Protein AF-A0A6H9Y4G7-F1 (afdb_monomer)

Mean predicted aligned error: 8.35 Å

Secondary structure (DSSP, 8-state):
-------EEEEEEES--SS--TTSEEEEEEESTTHHHHHHHHHHHHHHS-GGGSTTS-PPPEEEEEE-HHHHHHS-TTS-EEEEE-SPPPHHHHHHHHHHHHTSS-EEEEE-TTSPPPTT-SEEEEPPSSS-HHHHHHHHHHHHHHHHH---SS---HHHHHHHHTTEEEEEEEEEESSTTSHHHHHHHHHHHHHTTS-TTS--EEEEEEEESS---HHHHHHHHHHHHHHHHTT--S--EEEEEEEE-TT-EEEEEEEEEEPP--PPPPPTT-----

Structure (mmCIF, N/CA/C/O backbone):
data_AF-A0A6H9Y4G7-F1
#
_entry.id   AF-A0A6H9Y4G7-F1
#
loop_
_atom_site.group_PDB
_atom_site.id
_atom_site.type_symbol
_atom_site.label_atom_id
_atom_site.label_alt_id
_atom_site.label_comp_id
_atom_site.label_asym_id
_atom_site.label_entity_id
_atom_site.label_seq_id
_atom_site.pdbx_PDB_ins_code
_atom_site.Cartn_x
_atom_site.Cartn_y
_atom_site.Cartn_z
_atom_site.occupancy
_atom_site.B_iso_or_equiv
_atom_site.auth_seq_id
_atom_site.auth_comp_id
_atom_site.auth_asym_id
_atom_site.auth_atom_id
_atom_site.pdbx_PDB_model_num
ATOM 1 N N . MET A 1 1 ? 11.204 9.128 -34.808 1.00 35.53 1 MET A N 1
ATOM 2 C CA . MET A 1 1 ? 11.967 8.160 -33.997 1.00 35.53 1 MET A CA 1
ATOM 3 C C . MET A 1 1 ? 11.438 8.300 -32.586 1.00 35.53 1 MET A C 1
ATOM 5 O O . MET A 1 1 ? 11.618 9.368 -32.016 1.00 35.53 1 MET A O 1
ATOM 9 N N . SER A 1 2 ? 10.669 7.327 -32.096 1.00 36.88 2 SER A N 1
ATOM 10 C CA . SER A 1 2 ? 10.167 7.378 -30.719 1.00 36.88 2 SER A CA 1
ATOM 11 C C . SER A 1 2 ? 11.361 7.298 -29.765 1.00 36.88 2 SER A C 1
ATOM 13 O O . SER A 1 2 ? 12.253 6.482 -30.018 1.00 36.88 2 SER A O 1
ATOM 15 N N . PRO A 1 3 ? 11.441 8.147 -28.728 1.00 49.50 3 PRO A N 1
ATOM 16 C CA . PRO A 1 3 ? 12.439 7.966 -27.684 1.00 49.50 3 PRO A CA 1
ATOM 17 C C . PRO A 1 3 ? 12.265 6.555 -27.118 1.00 49.50 3 PRO A C 1
ATOM 19 O O . PRO A 1 3 ? 11.147 6.139 -26.836 1.00 49.50 3 PRO A O 1
ATOM 22 N N . HIS A 1 4 ? 13.354 5.796 -27.023 1.00 63.88 4 HIS A N 1
ATOM 23 C CA . HIS A 1 4 ? 13.310 4.456 -26.452 1.00 63.88 4 HIS A CA 1
ATOM 24 C C . HIS A 1 4 ? 12.791 4.547 -25.012 1.00 63.88 4 HIS A C 1
ATOM 26 O O . HIS A 1 4 ? 13.479 5.076 -24.140 1.00 63.88 4 HIS A O 1
ATOM 32 N N . PHE A 1 5 ? 11.573 4.058 -24.777 1.00 74.62 5 PHE A N 1
ATOM 33 C CA . PHE A 1 5 ? 11.019 3.891 -23.441 1.00 74.62 5 PHE A CA 1
ATOM 34 C C . PHE A 1 5 ? 11.955 3.021 -22.591 1.00 74.62 5 PHE A C 1
ATOM 36 O O . PHE A 1 5 ? 12.269 1.887 -22.963 1.00 74.62 5 PHE A O 1
ATOM 43 N N . ASN A 1 6 ? 12.413 3.568 -21.463 1.00 80.56 6 ASN A N 1
ATOM 44 C CA . ASN A 1 6 ? 13.316 2.898 -20.536 1.00 80.56 6 ASN A CA 1
ATOM 45 C C . ASN A 1 6 ? 12.817 3.104 -19.094 1.00 80.56 6 ASN A C 1
ATOM 47 O O . ASN A 1 6 ? 13.077 4.160 -18.515 1.00 80.56 6 ASN A O 1
ATOM 51 N N . PRO A 1 7 ? 12.054 2.151 -18.532 1.00 84.38 7 PRO A N 1
ATOM 52 C CA . PRO A 1 7 ? 11.531 2.267 -17.177 1.00 84.38 7 PRO A CA 1
ATOM 53 C C . PRO A 1 7 ? 12.649 2.125 -16.143 1.00 84.38 7 PRO A C 1
ATOM 55 O O . PRO A 1 7 ? 13.589 1.351 -16.336 1.00 84.38 7 PRO A O 1
ATOM 58 N N . SER A 1 8 ? 12.512 2.812 -15.010 1.00 90.00 8 SER A N 1
ATOM 59 C CA . SER A 1 8 ? 13.388 2.585 -13.860 1.00 90.00 8 SER A CA 1
ATOM 60 C C . SER A 1 8 ? 12.952 1.311 -13.147 1.00 90.00 8 SER A C 1
ATOM 62 O O . SER A 1 8 ? 11.830 1.221 -12.647 1.00 90.00 8 SER A O 1
ATOM 64 N N . ILE A 1 9 ? 13.840 0.320 -13.114 1.00 91.44 9 ILE A N 1
ATOM 65 C CA . ILE A 1 9 ? 13.601 -0.982 -12.494 1.00 91.44 9 ILE A CA 1
ATOM 66 C C . ILE A 1 9 ? 14.676 -1.193 -11.432 1.00 91.44 9 ILE A C 1
ATOM 68 O O . ILE A 1 9 ? 15.870 -1.056 -11.706 1.00 91.44 9 ILE A O 1
ATOM 72 N N . MET A 1 10 ? 14.252 -1.530 -10.222 1.00 91.94 10 MET A N 1
ATOM 73 C CA . MET A 1 10 ? 15.119 -1.726 -9.068 1.00 91.94 10 MET A CA 1
ATOM 74 C C . MET A 1 10 ? 14.769 -3.042 -8.379 1.00 91.94 10 MET A C 1
ATOM 76 O O . MET A 1 10 ? 13.597 -3.351 -8.189 1.00 91.94 10 MET A O 1
ATOM 80 N N . LEU A 1 11 ? 15.783 -3.809 -7.994 1.00 88.25 11 LEU A N 1
ATOM 81 C CA . LEU A 1 11 ? 15.657 -4.933 -7.074 1.00 88.25 11 LEU A CA 1
ATOM 82 C C . LEU A 1 11 ? 16.052 -4.463 -5.685 1.00 88.25 11 LEU A C 1
ATOM 84 O O . LEU A 1 11 ? 17.186 -4.026 -5.485 1.00 88.25 11 LEU A O 1
ATOM 88 N N . PHE A 1 12 ? 15.132 -4.579 -4.742 1.00 86.25 12 PHE A N 1
ATOM 89 C CA . PHE A 1 12 ? 15.415 -4.429 -3.324 1.00 86.25 12 PHE A CA 1
ATOM 90 C C . PHE A 1 12 ? 15.619 -5.825 -2.750 1.00 86.25 12 PHE A C 1
ATOM 92 O O . PHE A 1 12 ? 14.780 -6.693 -2.983 1.00 86.25 12 PHE A O 1
ATOM 99 N N . ARG A 1 13 ? 16.747 -6.073 -2.080 1.00 81.38 13 ARG A N 1
ATOM 100 C CA . ARG A 1 13 ? 17.063 -7.379 -1.477 1.00 81.38 13 ARG A CA 1
ATOM 101 C C . ARG A 1 13 ? 18.032 -7.250 -0.311 1.00 81.38 13 ARG A C 1
ATOM 103 O O . ARG A 1 13 ? 18.933 -6.413 -0.370 1.00 81.38 13 ARG A O 1
ATOM 110 N N . TYR A 1 14 ? 17.896 -8.093 0.702 1.00 74.62 14 TYR A N 1
ATOM 111 C CA . TYR A 1 14 ? 18.919 -8.225 1.743 1.00 74.62 14 TYR A CA 1
ATOM 112 C C . TYR A 1 14 ? 20.199 -8.873 1.170 1.00 74.62 14 TYR A C 1
ATOM 114 O O . TYR A 1 14 ? 20.131 -9.626 0.189 1.00 74.62 14 TYR A O 1
ATOM 122 N N . THR A 1 15 ? 21.389 -8.506 1.676 1.00 65.62 15 THR A N 1
ATOM 123 C CA . THR A 1 15 ? 22.666 -8.983 1.094 1.00 65.62 15 THR A CA 1
ATOM 124 C C . THR A 1 15 ? 23.204 -10.273 1.696 1.00 65.62 15 THR A C 1
ATOM 126 O O . THR A 1 15 ? 23.908 -10.984 0.976 1.00 65.62 15 THR A O 1
ATOM 129 N N . ASP A 1 16 ? 22.825 -10.611 2.928 1.00 59.41 16 ASP A N 1
ATOM 130 C CA . ASP A 1 16 ? 23.113 -11.913 3.524 1.00 59.41 16 ASP A CA 1
ATOM 131 C C . ASP A 1 16 ? 21.870 -12.792 3.412 1.00 59.41 16 ASP A C 1
ATOM 133 O O . ASP A 1 16 ? 20.888 -12.571 4.108 1.00 59.41 16 ASP A O 1
ATOM 137 N N . GLU A 1 17 ? 21.895 -13.752 2.493 1.00 51.84 17 GLU A N 1
ATOM 138 C CA . GLU A 1 17 ? 21.486 -15.106 2.837 1.00 51.84 17 GLU A CA 1
ATOM 139 C C . GLU A 1 17 ? 22.026 -16.089 1.797 1.00 51.84 17 GLU A C 1
ATOM 141 O O . GLU A 1 17 ? 21.818 -16.009 0.583 1.00 51.84 17 GLU A O 1
ATOM 146 N N . SER A 1 18 ? 22.765 -17.052 2.328 1.00 44.81 18 SER A N 1
ATOM 147 C CA . SER A 1 18 ? 23.177 -18.280 1.661 1.00 44.81 18 SER A CA 1
ATOM 148 C C . SER A 1 18 ? 22.008 -19.262 1.477 1.00 44.81 18 SER A C 1
ATOM 150 O O . SER A 1 18 ? 22.206 -20.324 0.882 1.00 44.81 18 SER A O 1
ATOM 152 N N . ASP A 1 19 ? 20.797 -18.887 1.906 1.00 45.38 19 ASP A N 1
ATOM 153 C CA . ASP A 1 19 ? 19.564 -19.641 1.730 1.00 45.38 19 ASP A CA 1
ATOM 154 C C . ASP A 1 19 ? 18.591 -18.927 0.786 1.00 45.38 19 ASP A C 1
ATOM 156 O O . ASP A 1 19 ? 18.378 -17.721 0.804 1.00 45.38 19 ASP A O 1
ATOM 160 N N . ARG A 1 20 ? 18.013 -19.707 -0.125 1.00 43.22 20 ARG A N 1
ATOM 161 C CA . ARG A 1 20 ? 17.184 -19.255 -1.253 1.00 43.22 20 ARG A CA 1
ATOM 162 C C . ARG A 1 20 ? 15.749 -18.949 -0.820 1.00 43.22 20 ARG A C 1
ATOM 164 O O . ARG A 1 20 ? 14.792 -19.375 -1.466 1.00 43.22 20 ARG A O 1
ATOM 171 N N . SER A 1 21 ? 15.600 -18.258 0.298 1.00 50.44 21 SER A N 1
ATOM 172 C CA . SER A 1 21 ? 14.332 -17.722 0.760 1.00 50.44 21 SER A CA 1
ATOM 173 C C . SER A 1 21 ? 13.907 -16.599 -0.197 1.00 50.44 21 SER A C 1
ATOM 175 O O . SER A 1 21 ? 14.416 -15.486 -0.165 1.00 50.44 21 SER A O 1
ATOM 177 N N . HIS A 1 22 ? 12.994 -16.882 -1.129 1.00 53.31 22 HIS A N 1
ATOM 178 C CA . HIS A 1 22 ? 12.488 -15.904 -2.111 1.00 53.31 22 HIS A CA 1
ATOM 179 C C . HIS A 1 22 ? 11.653 -14.761 -1.487 1.00 53.31 22 HIS A C 1
ATOM 181 O O . HIS A 1 22 ? 11.067 -13.965 -2.220 1.00 53.31 22 HIS A O 1
ATOM 187 N N . LEU A 1 23 ? 11.562 -14.710 -0.155 1.00 56.91 23 LEU A N 1
ATOM 188 C CA . LEU A 1 23 ? 10.709 -13.805 0.617 1.00 56.91 23 LEU A CA 1
ATOM 189 C C . LEU A 1 23 ? 11.399 -12.474 0.963 1.00 56.91 23 LEU A C 1
ATOM 191 O O . LEU A 1 23 ? 10.718 -11.537 1.360 1.00 56.91 23 LEU A O 1
ATOM 195 N N . ASP A 1 24 ? 12.710 -12.369 0.728 1.00 71.44 24 ASP A N 1
ATOM 196 C CA . ASP A 1 24 ? 13.564 -11.269 1.204 1.00 71.44 24 ASP A CA 1
ATOM 197 C C . ASP A 1 24 ? 13.952 -10.267 0.102 1.00 71.44 24 ASP A C 1
ATOM 199 O O . ASP A 1 24 ? 14.956 -9.550 0.186 1.00 71.44 24 ASP A O 1
ATOM 203 N N . ALA A 1 25 ? 13.164 -10.229 -0.975 1.00 80.62 25 ALA A N 1
ATOM 204 C CA . ALA A 1 25 ? 13.382 -9.343 -2.108 1.00 80.62 25 ALA A CA 1
ATOM 205 C C . ALA A 1 25 ? 12.068 -8.818 -2.696 1.00 80.62 25 ALA A C 1
ATOM 207 O O . ALA A 1 25 ? 11.045 -9.488 -2.637 1.00 80.62 25 ALA A O 1
ATOM 208 N N . ALA A 1 26 ? 12.111 -7.653 -3.339 1.00 85.44 26 ALA A N 1
ATOM 209 C CA . ALA A 1 26 ? 11.030 -7.149 -4.182 1.00 85.44 26 ALA A CA 1
ATOM 210 C C . ALA A 1 26 ? 11.593 -6.407 -5.397 1.00 85.44 26 ALA A C 1
ATOM 212 O O . ALA A 1 26 ? 12.596 -5.698 -5.311 1.00 85.44 26 ALA A O 1
ATOM 213 N N . VAL A 1 27 ? 10.920 -6.537 -6.536 1.00 88.88 27 VAL A N 1
ATOM 214 C CA . VAL A 1 27 ? 11.185 -5.742 -7.735 1.00 88.88 27 VAL A CA 1
ATOM 215 C C . VAL A 1 27 ? 10.256 -4.539 -7.734 1.00 88.88 27 VAL A C 1
ATOM 217 O O . VAL A 1 27 ? 9.040 -4.692 -7.650 1.00 88.88 27 VAL A O 1
ATOM 220 N N . ILE A 1 28 ? 10.815 -3.344 -7.890 1.00 91.31 28 ILE A N 1
ATOM 221 C CA . ILE A 1 28 ? 10.057 -2.106 -8.049 1.00 91.31 28 ILE A CA 1
ATOM 222 C C . ILE A 1 28 ? 10.311 -1.522 -9.427 1.00 91.31 28 ILE A C 1
ATOM 224 O O . ILE A 1 28 ? 11.449 -1.362 -9.864 1.00 91.31 28 ILE A O 1
ATOM 228 N N . ILE A 1 29 ? 9.223 -1.186 -10.105 1.00 92.62 29 ILE A N 1
ATOM 229 C CA . ILE A 1 29 ? 9.204 -0.612 -11.442 1.00 92.62 29 ILE A CA 1
ATOM 230 C C . ILE A 1 29 ? 8.454 0.704 -11.342 1.00 92.62 29 ILE A C 1
ATOM 232 O O . ILE A 1 29 ? 7.272 0.691 -11.008 1.00 92.62 29 ILE A O 1
ATOM 236 N N . THR A 1 30 ? 9.099 1.830 -11.639 1.00 93.25 30 THR A N 1
ATOM 237 C CA . THR A 1 30 ? 8.400 3.122 -11.659 1.00 93.25 30 THR A CA 1
ATOM 238 C C . THR A 1 30 ? 7.991 3.503 -13.077 1.00 93.25 30 THR A C 1
ATOM 240 O O . THR A 1 30 ? 8.772 3.367 -14.021 1.00 93.25 30 THR A O 1
ATOM 243 N N . LEU A 1 31 ? 6.750 3.969 -13.228 1.00 92.88 31 LEU A N 1
ATOM 244 C CA . LEU A 1 31 ? 6.162 4.418 -14.493 1.00 92.88 31 LEU A CA 1
ATOM 245 C C . LEU A 1 31 ? 5.397 5.736 -14.305 1.00 92.88 31 LEU A C 1
ATOM 247 O O . LEU A 1 31 ? 4.986 6.091 -13.198 1.00 92.88 31 LEU A O 1
ATOM 251 N N . GLY A 1 32 ? 5.172 6.433 -15.414 1.00 90.88 32 GLY A N 1
ATOM 252 C CA . GLY A 1 32 ? 4.443 7.689 -15.488 1.00 90.88 32 GLY A CA 1
ATOM 253 C C . GLY A 1 32 ? 5.357 8.903 -15.599 1.00 90.88 32 GLY A C 1
ATOM 254 O O . GLY A 1 32 ? 6.582 8.825 -15.494 1.00 90.88 32 GLY A O 1
ATOM 255 N N . LYS A 1 33 ? 4.733 10.066 -15.797 1.00 87.19 33 LYS A N 1
ATOM 256 C CA . LYS A 1 33 ? 5.418 11.352 -16.006 1.00 87.19 33 LYS A CA 1
ATOM 257 C C . LYS A 1 33 ? 6.508 11.661 -14.966 1.00 87.19 33 LYS A C 1
ATOM 259 O O . LYS A 1 33 ? 7.514 12.271 -15.319 1.00 87.19 33 LYS A O 1
ATOM 264 N N . ASP A 1 34 ? 6.315 11.231 -13.719 1.00 86.00 34 ASP A N 1
ATOM 265 C CA . ASP A 1 34 ? 7.217 11.526 -12.599 1.00 86.00 34 ASP A CA 1
ATOM 266 C C . ASP A 1 34 ? 8.067 10.305 -12.171 1.00 86.00 34 ASP A C 1
ATOM 268 O O . ASP A 1 34 ? 8.656 10.300 -11.088 1.00 86.00 34 ASP A O 1
ATOM 272 N N . ALA A 1 35 ? 8.151 9.261 -13.007 1.00 87.94 35 ALA A N 1
ATOM 273 C CA . ALA A 1 35 ? 8.776 7.975 -12.674 1.00 87.94 35 ALA A CA 1
ATOM 274 C C . ALA A 1 35 ? 10.227 8.080 -12.183 1.00 87.94 35 ALA A C 1
ATOM 276 O O . ALA A 1 35 ? 10.606 7.368 -11.251 1.00 87.94 35 ALA A O 1
ATOM 277 N N . THR A 1 36 ? 11.042 8.947 -12.793 1.00 88.00 36 THR A N 1
ATOM 278 C CA . THR A 1 36 ? 12.461 9.106 -12.431 1.00 88.00 36 THR A CA 1
ATOM 279 C C . THR A 1 36 ? 12.616 9.678 -11.027 1.00 88.00 36 THR A C 1
ATOM 281 O O . THR A 1 36 ? 13.316 9.093 -10.205 1.00 88.00 36 THR A O 1
ATOM 284 N N . ALA A 1 37 ? 11.911 10.774 -10.731 1.00 88.69 37 ALA A N 1
ATOM 285 C CA . ALA A 1 37 ? 11.939 11.398 -9.412 1.00 88.69 37 ALA A CA 1
ATOM 286 C C . ALA A 1 37 ? 11.361 10.463 -8.343 1.00 88.69 37 ALA A C 1
ATOM 288 O O . ALA A 1 37 ? 11.876 10.403 -7.227 1.00 88.69 37 ALA A O 1
ATOM 289 N N . LEU A 1 38 ? 10.319 9.695 -8.689 1.00 89.19 38 LEU A N 1
ATOM 290 C CA . LEU A 1 38 ? 9.801 8.663 -7.802 1.00 89.19 38 LEU A CA 1
ATOM 291 C C . LEU A 1 38 ? 10.876 7.610 -7.509 1.00 89.19 38 LEU A C 1
ATOM 293 O O . LEU A 1 38 ? 11.150 7.363 -6.342 1.00 89.19 38 LEU A O 1
ATOM 297 N N . ALA A 1 39 ? 11.522 7.039 -8.532 1.00 90.75 39 ALA A N 1
ATOM 298 C CA . ALA A 1 39 ? 12.540 5.999 -8.359 1.00 90.75 39 ALA A CA 1
ATOM 299 C C . ALA A 1 39 ? 13.691 6.441 -7.448 1.00 90.75 39 ALA A C 1
ATOM 301 O O . ALA A 1 39 ? 14.079 5.690 -6.554 1.00 90.75 39 ALA A O 1
ATOM 302 N N . GLU A 1 40 ? 14.202 7.659 -7.645 1.00 90.00 40 GLU A N 1
ATOM 303 C CA . GLU A 1 40 ? 15.248 8.231 -6.794 1.00 90.00 40 GLU A CA 1
ATOM 304 C C . GLU A 1 40 ? 14.800 8.302 -5.335 1.00 90.00 40 GLU A C 1
ATOM 306 O O . GLU A 1 40 ? 15.513 7.836 -4.454 1.00 90.00 40 GLU A O 1
ATOM 311 N N . ARG A 1 41 ? 13.580 8.775 -5.078 1.00 87.00 41 ARG A N 1
ATOM 312 C CA . ARG A 1 41 ? 13.037 8.858 -3.718 1.00 87.00 41 ARG A CA 1
ATOM 313 C C . ARG A 1 41 ? 12.792 7.499 -3.087 1.00 87.00 41 ARG A C 1
ATOM 315 O O . ARG A 1 41 ? 13.051 7.348 -1.900 1.00 87.00 41 ARG A O 1
ATOM 322 N N . LEU A 1 42 ? 12.304 6.517 -3.850 1.00 85.56 42 LEU A N 1
ATOM 323 C CA . LEU A 1 42 ? 12.113 5.163 -3.326 1.00 85.56 42 LEU A CA 1
ATOM 324 C C . LEU A 1 42 ? 13.453 4.554 -2.916 1.00 85.56 42 LEU A C 1
ATOM 326 O O . LEU A 1 42 ? 13.550 3.959 -1.845 1.00 85.56 42 LEU A O 1
ATOM 330 N N . ARG A 1 43 ? 14.486 4.739 -3.745 1.00 87.00 43 ARG A N 1
ATOM 331 C CA . ARG A 1 43 ? 15.850 4.316 -3.429 1.00 87.00 43 ARG A CA 1
ATOM 332 C C . ARG A 1 43 ? 16.367 5.031 -2.183 1.00 87.00 43 ARG A C 1
ATOM 334 O O . ARG A 1 43 ? 16.852 4.367 -1.276 1.00 87.00 43 ARG A O 1
ATOM 341 N N . ASP A 1 44 ? 16.268 6.356 -2.136 1.00 86.19 44 ASP A N 1
ATOM 342 C CA . ASP A 1 44 ? 16.803 7.155 -1.033 1.00 86.19 44 ASP A CA 1
ATOM 343 C C . ASP A 1 44 ? 16.088 6.831 0.289 1.00 86.19 44 ASP A C 1
ATOM 345 O O . ASP A 1 44 ? 16.739 6.714 1.324 1.00 86.19 44 ASP A O 1
ATOM 349 N N . TYR A 1 45 ? 14.770 6.605 0.250 1.00 80.19 45 TYR A N 1
ATOM 350 C CA . TYR A 1 45 ? 13.995 6.152 1.402 1.00 80.19 45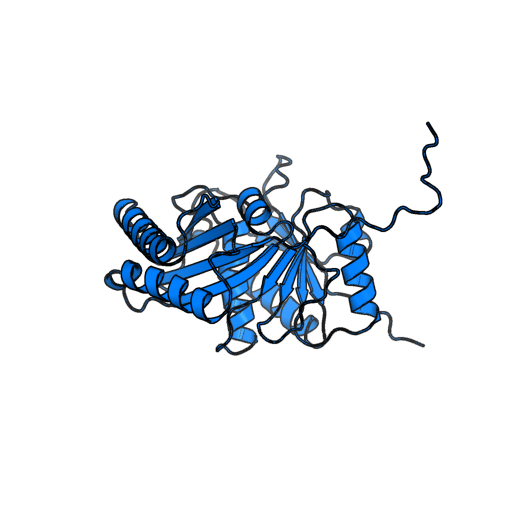 TYR A CA 1
ATOM 351 C C . TYR A 1 45 ? 14.472 4.781 1.894 1.00 80.19 45 TYR A C 1
ATOM 353 O O . TYR A 1 45 ? 14.809 4.649 3.067 1.00 80.19 45 TYR A O 1
ATOM 361 N N . VAL A 1 46 ? 14.580 3.785 1.010 1.00 78.00 46 VAL A N 1
ATOM 362 C CA . VAL A 1 46 ? 15.043 2.440 1.390 1.00 78.00 46 VAL A CA 1
ATOM 363 C C . VAL A 1 46 ? 16.448 2.459 1.985 1.00 78.00 46 VAL A C 1
ATOM 365 O O . VAL A 1 46 ? 16.685 1.827 3.009 1.00 78.00 46 VAL A O 1
ATOM 368 N N . LEU A 1 47 ? 17.362 3.233 1.398 1.00 79.38 47 LEU A N 1
ATOM 369 C CA . LEU A 1 47 ? 18.720 3.396 1.921 1.00 79.38 47 LEU A CA 1
ATOM 370 C C . LEU A 1 47 ? 18.769 4.186 3.239 1.00 79.38 47 LEU A C 1
ATOM 372 O O . LEU A 1 47 ? 19.788 4.155 3.925 1.00 79.38 47 LEU A O 1
ATOM 376 N N . SER A 1 48 ? 17.699 4.908 3.588 1.00 75.94 48 SER A N 1
ATOM 377 C CA . SER A 1 48 ? 17.592 5.642 4.851 1.00 75.94 48 SER A CA 1
ATOM 378 C C . SER A 1 48 ? 17.063 4.799 6.011 1.00 75.94 48 SER A C 1
ATOM 380 O O . SER A 1 48 ? 17.214 5.228 7.156 1.00 75.94 48 SER A O 1
ATOM 382 N N . ILE A 1 49 ? 16.469 3.627 5.735 1.00 70.12 49 ILE A N 1
ATOM 383 C CA . ILE A 1 49 ? 15.938 2.729 6.768 1.00 70.12 49 ILE A CA 1
ATOM 384 C C . ILE A 1 49 ? 17.109 2.307 7.672 1.00 70.12 49 ILE A C 1
ATOM 386 O O . ILE A 1 49 ? 18.040 1.648 7.199 1.00 70.12 49 ILE A O 1
ATOM 390 N N . PRO A 1 50 ? 17.120 2.702 8.959 1.00 60.16 50 PRO A N 1
ATOM 391 C CA . PRO A 1 50 ? 18.232 2.411 9.850 1.00 60.16 50 PRO A CA 1
ATOM 392 C C . PRO A 1 50 ? 18.425 0.901 10.035 1.00 60.16 50 PRO A C 1
ATOM 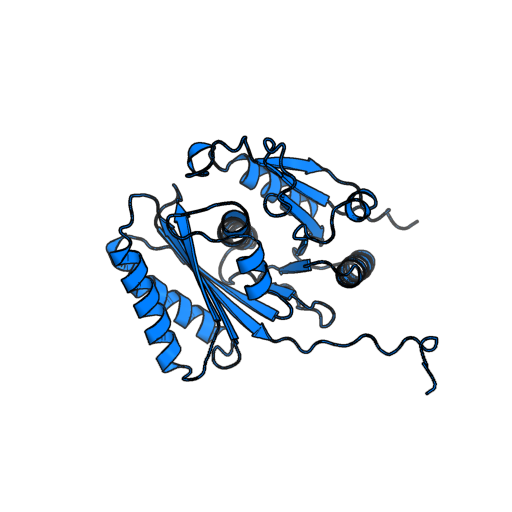394 O O . PRO A 1 50 ? 17.464 0.188 10.312 1.00 60.16 50 PRO A O 1
ATOM 397 N N . GLU A 1 51 ? 19.677 0.425 10.036 1.00 57.38 51 GLU A N 1
ATOM 398 C CA . GLU A 1 51 ? 20.024 -0.992 10.295 1.00 57.38 51 GLU A CA 1
ATOM 399 C C . GLU A 1 51 ? 19.384 -1.545 11.585 1.00 57.38 51 GLU A C 1
ATOM 401 O O . GLU A 1 51 ? 19.069 -2.724 11.694 1.00 57.38 51 GLU A O 1
ATOM 406 N N . ARG A 1 52 ? 19.150 -0.674 12.573 1.00 50.12 52 ARG A N 1
ATOM 407 C CA . ARG A 1 52 ? 18.544 -1.004 13.873 1.00 50.12 52 ARG A CA 1
ATOM 408 C C . ARG A 1 52 ? 17.022 -1.207 13.853 1.00 50.12 52 ARG A C 1
ATOM 410 O O . ARG A 1 52 ? 16.497 -1.757 14.819 1.00 50.12 52 ARG A O 1
ATOM 417 N N . GLU A 1 53 ? 16.315 -0.735 12.823 1.00 52.12 53 GLU A N 1
ATOM 418 C CA . GLU A 1 53 ? 14.861 -0.928 12.670 1.00 52.12 53 GLU A CA 1
ATOM 419 C C . GLU A 1 53 ? 14.522 -2.294 12.048 1.00 52.12 53 GLU A C 1
ATOM 421 O O . GLU A 1 53 ? 13.380 -2.740 12.143 1.00 52.12 53 GLU A O 1
ATOM 426 N N . LEU A 1 54 ? 15.530 -3.019 11.542 1.00 52.84 54 LEU A N 1
ATOM 427 C CA . LEU A 1 54 ? 15.470 -4.428 11.138 1.00 52.84 54 LEU A CA 1
ATOM 428 C C . LEU A 1 54 ? 15.554 -5.324 12.382 1.00 52.84 54 LEU A C 1
ATOM 430 O O . LEU A 1 54 ? 16.538 -6.005 12.657 1.00 52.84 54 LEU A O 1
ATOM 434 N N . THR A 1 55 ? 14.529 -5.237 13.226 1.00 45.84 55 THR A N 1
ATOM 435 C CA . THR A 1 55 ? 14.625 -5.597 14.651 1.00 45.84 55 THR A CA 1
ATOM 436 C C . THR A 1 55 ? 14.805 -7.081 14.998 1.00 45.84 55 THR A C 1
ATOM 438 O O . THR A 1 55 ? 14.819 -7.398 16.192 1.00 45.84 55 THR A O 1
ATOM 441 N N . ARG A 1 56 ? 14.986 -8.021 14.055 1.00 42.66 56 ARG A N 1
ATOM 442 C CA . ARG A 1 56 ? 15.107 -9.436 14.462 1.00 42.66 56 ARG A CA 1
ATOM 443 C C . ARG A 1 56 ? 16.007 -10.387 13.710 1.00 42.66 56 ARG A C 1
ATOM 445 O O . ARG A 1 56 ? 16.175 -11.511 14.180 1.00 42.66 56 ARG A O 1
ATOM 452 N N . HIS A 1 57 ? 16.657 -9.955 12.653 1.00 48.34 57 HIS A N 1
ATOM 453 C CA . HIS A 1 57 ? 17.610 -10.809 11.977 1.00 48.34 57 HIS A CA 1
ATOM 454 C C . HIS A 1 57 ? 18.857 -9.975 11.756 1.00 48.34 57 HIS A C 1
ATOM 456 O O . HIS A 1 57 ? 18.756 -8.801 11.421 1.00 48.34 57 HIS A O 1
ATOM 462 N N . HIS A 1 58 ? 20.028 -10.555 11.994 1.00 51.12 58 HIS A N 1
ATOM 463 C CA . HIS A 1 58 ? 21.322 -9.984 11.628 1.00 51.12 58 HIS A CA 1
ATOM 464 C C . HIS A 1 58 ? 21.466 -9.902 10.094 1.00 51.12 58 HIS A C 1
ATOM 466 O O . HIS A 1 58 ? 22.500 -10.270 9.555 1.00 51.12 58 HIS A O 1
ATOM 472 N N . LEU A 1 59 ? 20.397 -9.507 9.400 1.00 55.16 59 LEU A N 1
ATOM 473 C CA . LEU A 1 59 ? 20.365 -9.282 7.976 1.00 55.16 59 LEU A CA 1
ATOM 474 C C . LEU A 1 59 ? 21.201 -8.043 7.729 1.00 55.16 59 LEU A C 1
ATOM 476 O O . LEU A 1 59 ? 21.028 -7.005 8.375 1.00 55.16 59 LEU A O 1
ATOM 480 N N . ASP A 1 60 ? 22.123 -8.189 6.795 1.00 60.72 60 ASP A N 1
ATOM 481 C CA . ASP A 1 60 ? 22.841 -7.070 6.224 1.00 60.72 60 ASP A CA 1
ATOM 482 C C . ASP A 1 60 ? 21.875 -5.983 5.700 1.00 60.72 60 ASP A C 1
ATOM 484 O O . ASP A 1 60 ? 20.692 -6.248 5.481 1.00 60.72 60 ASP A O 1
ATOM 488 N N . PRO A 1 61 ? 22.362 -4.764 5.419 1.00 67.56 61 PRO A N 1
ATOM 489 C CA . PRO A 1 61 ? 21.552 -3.698 4.840 1.00 67.56 61 PRO A CA 1
ATOM 490 C C . PRO A 1 61 ? 20.757 -4.117 3.591 1.00 67.56 61 PRO A C 1
ATOM 492 O O . PRO A 1 61 ? 21.231 -4.876 2.741 1.00 67.56 61 PRO A O 1
ATOM 495 N N . LEU A 1 62 ? 19.554 -3.552 3.440 1.00 75.56 62 LEU A N 1
ATOM 496 C CA . LEU A 1 62 ? 18.753 -3.701 2.226 1.00 75.56 62 LEU A CA 1
ATOM 497 C C . LEU A 1 62 ? 19.488 -3.025 1.054 1.00 75.56 62 LEU A C 1
ATOM 499 O O . LEU A 1 62 ? 19.710 -1.814 1.048 1.00 75.56 62 LEU A O 1
ATOM 503 N N . ALA A 1 63 ? 19.879 -3.804 0.049 1.00 81.00 63 ALA A N 1
ATOM 504 C CA . ALA A 1 63 ? 20.542 -3.301 -1.145 1.00 81.00 63 ALA A CA 1
ATOM 505 C C . ALA A 1 63 ? 19.528 -2.916 -2.223 1.00 81.00 63 ALA A C 1
ATOM 507 O O . ALA A 1 63 ? 18.534 -3.609 -2.442 1.00 81.00 63 ALA A O 1
ATOM 508 N N . VAL A 1 64 ? 19.844 -1.848 -2.959 1.00 86.44 64 VAL A N 1
ATOM 509 C CA . VAL A 1 64 ? 19.106 -1.423 -4.151 1.00 86.44 64 VAL A CA 1
ATOM 510 C C . VAL A 1 64 ? 19.964 -1.662 -5.387 1.00 86.44 64 VAL A C 1
ATOM 512 O O . VAL A 1 64 ? 20.967 -0.981 -5.597 1.00 86.44 64 VAL A O 1
ATOM 515 N N . LEU A 1 65 ? 19.565 -2.621 -6.220 1.00 87.31 65 LEU A N 1
ATOM 516 C CA . LEU A 1 65 ? 20.278 -2.975 -7.445 1.00 87.31 65 LEU A CA 1
ATOM 517 C C . LEU A 1 65 ? 19.473 -2.524 -8.671 1.00 87.31 65 LEU A C 1
ATOM 519 O O . LEU A 1 65 ? 18.318 -2.931 -8.815 1.00 87.31 65 LEU A O 1
ATOM 523 N N . PRO A 1 66 ? 20.037 -1.706 -9.576 1.00 88.38 66 PRO A N 1
ATOM 524 C CA . PRO A 1 66 ? 19.364 -1.375 -10.823 1.00 88.38 66 PRO A CA 1
ATOM 525 C C . PRO A 1 66 ? 19.246 -2.623 -11.703 1.00 88.38 66 PRO A C 1
ATOM 527 O O . PRO A 1 66 ? 20.181 -3.419 -11.807 1.00 88.38 66 PRO A O 1
ATOM 530 N N . LEU A 1 67 ? 18.106 -2.774 -12.368 1.00 86.44 67 LEU A N 1
ATOM 531 C CA . LEU A 1 67 ? 17.837 -3.869 -13.292 1.00 86.44 67 LEU A CA 1
ATOM 532 C C . LEU A 1 67 ? 17.510 -3.343 -14.685 1.00 86.44 67 LEU A C 1
ATOM 534 O O . LEU A 1 67 ? 17.018 -2.231 -14.867 1.00 86.44 67 LEU A O 1
ATOM 538 N N . THR A 1 68 ? 17.729 -4.193 -15.681 1.00 83.44 68 THR A N 1
ATOM 539 C CA . THR A 1 68 ? 17.232 -3.976 -17.039 1.00 83.44 68 THR A CA 1
ATOM 540 C C . THR A 1 68 ? 15.873 -4.664 -17.228 1.00 83.44 68 THR A C 1
ATOM 542 O O . THR A 1 68 ? 15.537 -5.597 -16.491 1.00 83.44 68 THR A O 1
ATOM 545 N N . PRO A 1 69 ? 15.090 -4.294 -18.260 1.00 78.69 69 PRO A N 1
ATOM 546 C CA . PRO A 1 69 ? 13.854 -5.005 -18.595 1.00 78.69 69 PRO A CA 1
ATOM 547 C C . PRO A 1 69 ? 14.053 -6.505 -18.864 1.00 78.69 69 PRO A C 1
ATOM 549 O O . PRO A 1 69 ? 13.159 -7.309 -18.586 1.00 78.69 69 PRO A O 1
ATOM 552 N N . THR A 1 70 ? 15.223 -6.892 -19.388 1.00 76.00 70 THR A N 1
ATOM 553 C CA . THR A 1 70 ? 15.596 -8.304 -19.553 1.00 76.00 70 THR A CA 1
ATOM 554 C C . THR A 1 70 ? 15.875 -8.971 -18.211 1.00 76.00 70 THR A C 1
ATOM 556 O O . THR A 1 70 ? 15.388 -10.075 -17.995 1.00 76.00 70 THR A O 1
ATOM 559 N N . GLY A 1 71 ? 16.533 -8.268 -17.283 1.00 74.31 71 GLY A N 1
ATOM 560 C CA . GLY A 1 71 ? 16.797 -8.745 -15.925 1.00 74.31 71 GLY A CA 1
ATOM 561 C C . GLY A 1 71 ? 15.530 -9.096 -15.140 1.00 74.31 71 GLY A C 1
ATOM 562 O O . GLY A 1 71 ? 15.553 -10.041 -14.367 1.00 74.31 71 GLY A O 1
ATOM 563 N N . ILE A 1 72 ? 14.385 -8.443 -15.400 1.00 75.56 72 ILE A N 1
ATOM 564 C CA . ILE A 1 72 ? 13.095 -8.849 -14.796 1.00 75.56 72 ILE A CA 1
ATOM 565 C C . ILE A 1 72 ? 12.735 -10.293 -15.179 1.00 75.56 72 ILE A C 1
ATOM 567 O O . ILE A 1 72 ? 12.176 -11.023 -14.373 1.00 75.56 72 ILE A O 1
ATOM 571 N N . GLY A 1 73 ? 13.009 -10.705 -16.423 1.00 69.81 73 GLY A N 1
ATOM 572 C CA . GLY A 1 73 ? 12.683 -12.057 -16.892 1.00 69.81 73 GLY A CA 1
ATOM 573 C C . GLY A 1 73 ? 13.547 -13.154 -16.266 1.00 69.81 73 GLY A C 1
ATOM 574 O O . GLY A 1 73 ? 13.162 -14.317 -16.306 1.00 69.81 73 GLY A O 1
ATOM 575 N N . GLU A 1 74 ? 14.694 -12.782 -15.701 1.00 68.69 74 GLU A N 1
ATOM 576 C CA . GLU A 1 74 ? 15.624 -13.690 -15.025 1.00 68.69 74 GLU A CA 1
ATOM 577 C C . GLU A 1 74 ? 15.315 -13.829 -13.526 1.00 68.69 74 GLU A C 1
ATOM 579 O O . GLU A 1 74 ? 15.857 -14.712 -12.862 1.00 68.69 74 GLU A O 1
ATOM 584 N N . ILE A 1 75 ? 14.437 -12.976 -12.989 1.00 72.44 75 ILE A N 1
ATOM 585 C CA . ILE A 1 75 ? 14.028 -12.998 -11.585 1.00 72.44 75 ILE A CA 1
ATOM 586 C C . ILE A 1 75 ? 12.924 -14.031 -11.387 1.00 72.44 75 ILE A C 1
ATOM 588 O O . ILE A 1 75 ? 12.042 -14.207 -12.229 1.00 72.44 75 ILE A O 1
ATOM 592 N N . ASP A 1 76 ? 12.986 -14.723 -10.251 1.00 65.06 76 ASP A N 1
ATOM 593 C CA . ASP A 1 76 ? 12.003 -15.729 -9.883 1.00 65.06 76 ASP A CA 1
ATOM 594 C C . ASP A 1 76 ? 10.581 -15.134 -9.858 1.00 65.06 76 ASP A C 1
ATOM 596 O O . ASP A 1 76 ? 10.345 -14.062 -9.302 1.00 65.06 76 ASP A O 1
ATOM 600 N N . ARG A 1 77 ? 9.613 -15.873 -10.414 1.00 68.62 77 ARG A N 1
ATOM 601 C CA . ARG A 1 77 ? 8.173 -15.566 -10.371 1.00 68.62 77 ARG A CA 1
ATOM 602 C C . ARG A 1 77 ? 7.622 -15.366 -8.954 1.00 68.62 77 ARG A C 1
ATOM 604 O O . ARG A 1 77 ? 6.526 -14.824 -8.810 1.00 68.62 77 ARG A O 1
ATOM 611 N N . PHE A 1 78 ? 8.330 -15.853 -7.935 1.00 67.25 78 PHE A N 1
ATOM 612 C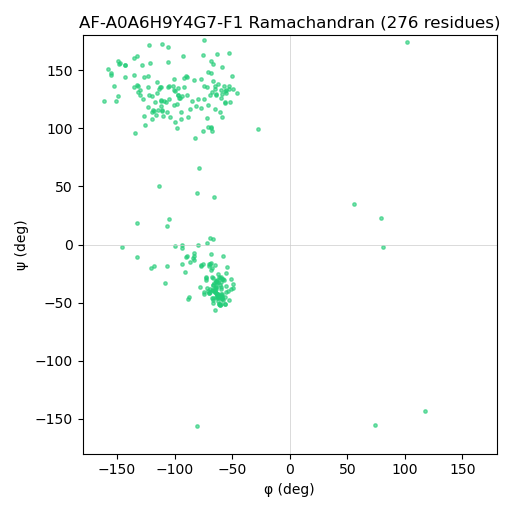 CA . PHE A 1 78 ? 7.952 -15.710 -6.532 1.00 67.25 78 PHE A CA 1
ATOM 613 C C . PHE A 1 78 ? 8.374 -14.375 -5.911 1.00 67.25 78 PHE A C 1
ATOM 615 O O . PHE A 1 78 ? 7.848 -14.030 -4.855 1.00 67.25 78 PHE A O 1
ATOM 622 N N . VAL A 1 79 ? 9.253 -13.601 -6.559 1.00 78.44 79 VAL A N 1
ATOM 623 C CA . VAL A 1 79 ? 9.636 -12.274 -6.061 1.00 78.44 79 VAL A CA 1
ATOM 624 C C . VAL A 1 79 ? 8.488 -11.279 -6.312 1.00 78.44 79 VAL A C 1
ATOM 626 O O . VAL A 1 79 ? 8.061 -11.132 -7.465 1.00 78.44 79 VAL A O 1
ATOM 629 N N . PRO A 1 80 ? 7.986 -10.575 -5.274 1.00 82.38 80 PRO A N 1
ATOM 630 C CA . PRO A 1 80 ? 7.022 -9.490 -5.422 1.00 82.38 80 PRO A CA 1
ATOM 631 C C . PRO A 1 80 ? 7.422 -8.528 -6.535 1.00 82.38 80 PRO A C 1
ATOM 633 O O . PRO A 1 80 ? 8.546 -8.029 -6.541 1.00 82.38 80 PRO A O 1
ATOM 636 N N . THR A 1 81 ? 6.504 -8.203 -7.442 1.00 87.69 81 THR A N 1
ATOM 637 C CA . THR A 1 81 ? 6.701 -7.090 -8.378 1.00 87.69 81 THR A CA 1
ATOM 638 C C . THR A 1 81 ? 5.731 -5.964 -8.053 1.00 87.69 81 THR A C 1
ATOM 640 O O . THR A 1 81 ? 4.518 -6.161 -8.036 1.00 87.69 81 THR A O 1
ATOM 643 N N . ILE A 1 82 ? 6.259 -4.767 -7.818 1.00 90.31 82 ILE A N 1
ATOM 644 C CA . ILE A 1 82 ? 5.488 -3.554 -7.563 1.00 90.31 82 ILE A CA 1
ATOM 645 C C . ILE A 1 82 ? 5.673 -2.616 -8.749 1.00 90.31 82 ILE A C 1
ATOM 647 O O . ILE A 1 82 ? 6.783 -2.177 -9.045 1.00 90.31 82 ILE A O 1
ATOM 651 N N . VAL A 1 83 ? 4.575 -2.286 -9.421 1.00 92.56 83 VAL A N 1
ATOM 652 C CA . VAL A 1 83 ? 4.542 -1.266 -10.469 1.00 92.56 83 VAL A CA 1
ATOM 653 C C . VAL A 1 83 ? 4.033 0.025 -9.844 1.00 92.56 83 VAL A C 1
ATOM 655 O O . VAL A 1 83 ? 2.836 0.186 -9.621 1.00 92.56 83 VAL A O 1
ATOM 658 N N . ALA A 1 84 ? 4.951 0.926 -9.522 1.00 93.25 84 ALA A N 1
ATOM 659 C CA . ALA A 1 84 ? 4.675 2.207 -8.898 1.00 93.25 84 ALA A CA 1
ATOM 660 C C . ALA A 1 84 ? 4.388 3.269 -9.971 1.00 93.25 84 ALA A C 1
ATOM 662 O O . ALA A 1 84 ? 5.276 3.665 -10.727 1.00 93.25 84 ALA A O 1
ATOM 663 N N . ILE A 1 85 ? 3.135 3.712 -10.066 1.00 92.62 85 ILE A N 1
ATOM 664 C CA . ILE A 1 85 ? 2.661 4.604 -11.127 1.00 92.62 85 ILE A CA 1
ATOM 665 C C . ILE A 1 85 ? 2.334 5.975 -10.557 1.00 92.62 85 ILE A C 1
ATOM 667 O O . ILE A 1 85 ? 1.390 6.124 -9.782 1.00 92.62 85 ILE A O 1
ATOM 671 N N . SER A 1 86 ? 3.091 6.979 -10.989 1.00 87.56 86 SER A N 1
ATOM 672 C CA . SER A 1 86 ? 2.914 8.362 -10.558 1.00 87.56 86 SER A CA 1
ATOM 673 C C . SER A 1 86 ? 2.514 9.251 -11.729 1.00 87.56 86 SER A C 1
ATOM 675 O O . SER A 1 86 ? 3.312 9.522 -12.633 1.00 87.56 86 SER A O 1
ATOM 677 N N . GLY A 1 87 ? 1.273 9.734 -11.687 1.00 83.62 87 GLY A N 1
ATOM 678 C CA . GLY A 1 87 ? 0.691 10.573 -12.726 1.00 83.62 87 GLY A CA 1
ATOM 679 C C . GLY A 1 87 ? 0.313 9.815 -14.004 1.00 83.62 87 GLY A C 1
ATOM 680 O O . GLY A 1 87 ? 0.020 8.621 -14.005 1.00 83.62 87 GLY A O 1
ATOM 681 N N . GLN A 1 88 ? 0.270 10.548 -15.118 1.00 87.56 88 GLN A N 1
ATOM 682 C CA . GLN A 1 88 ? -0.218 10.023 -16.392 1.00 87.56 88 GLN A CA 1
ATOM 683 C C . GLN A 1 88 ? 0.793 9.071 -17.045 1.00 87.56 88 GLN A C 1
ATOM 685 O O . GLN A 1 88 ? 1.982 9.383 -17.125 1.00 87.56 88 GLN A O 1
ATOM 690 N N . LEU A 1 89 ? 0.283 7.954 -17.567 1.00 89.81 89 LEU A N 1
ATOM 691 C CA . LEU A 1 89 ? 1.029 6.992 -18.375 1.00 89.81 89 LEU A CA 1
ATOM 692 C C . LEU A 1 89 ? 0.911 7.310 -19.868 1.00 89.81 89 LEU A C 1
ATOM 694 O O . LEU A 1 89 ? -0.159 7.666 -20.368 1.00 89.81 89 LEU A O 1
ATOM 698 N N . SER A 1 90 ? 1.996 7.093 -20.595 1.00 90.25 90 SER A N 1
ATOM 699 C CA . SER A 1 90 ? 2.014 6.984 -22.052 1.00 90.25 90 SER A CA 1
ATOM 700 C C . SER A 1 90 ? 1.468 5.631 -22.530 1.00 90.25 90 SER A C 1
ATOM 702 O O . SER A 1 90 ? 1.411 4.653 -21.782 1.00 90.25 90 SER A O 1
ATOM 704 N N . SER A 1 91 ? 1.110 5.536 -23.814 1.00 88.62 91 SER A N 1
ATOM 705 C CA . SER A 1 91 ? 0.660 4.274 -24.424 1.00 88.62 91 SER A CA 1
ATOM 706 C C . SER A 1 91 ? 1.714 3.161 -24.348 1.00 88.62 91 SER A C 1
ATOM 708 O O . SER A 1 91 ? 1.364 1.988 -24.220 1.00 88.62 91 SER A O 1
ATOM 710 N N . GLU A 1 92 ? 3.002 3.513 -24.409 1.00 89.69 92 GLU A N 1
ATOM 711 C CA . GLU A 1 92 ? 4.107 2.553 -24.301 1.00 89.69 92 GLU A CA 1
ATOM 712 C C . GLU A 1 92 ? 4.222 1.991 -22.876 1.00 89.69 92 GLU A C 1
ATOM 714 O O . GLU A 1 92 ? 4.354 0.776 -22.705 1.00 89.69 92 GLU A O 1
ATOM 719 N N . GLU A 1 93 ? 4.079 2.845 -21.858 1.00 90.88 93 GLU A N 1
ATOM 720 C CA . GLU A 1 93 ? 4.056 2.441 -20.446 1.00 90.88 93 GLU A CA 1
ATOM 721 C C . GLU A 1 93 ? 2.837 1.590 -20.109 1.00 90.88 93 GLU A C 1
ATOM 723 O O . GLU A 1 93 ? 2.953 0.592 -19.402 1.00 90.88 93 GLU A O 1
ATOM 728 N N . ILE A 1 94 ? 1.676 1.947 -20.657 1.00 88.50 94 ILE A N 1
ATOM 729 C CA . ILE A 1 94 ? 0.445 1.160 -20.557 1.00 88.50 94 ILE A CA 1
ATOM 730 C C . ILE A 1 94 ? 0.674 -0.255 -21.091 1.00 88.50 94 ILE A C 1
ATOM 732 O O . ILE A 1 94 ? 0.392 -1.235 -20.398 1.00 88.50 94 ILE A O 1
ATOM 736 N N . ALA A 1 95 ? 1.223 -0.369 -22.303 1.00 87.25 95 ALA A N 1
ATOM 737 C CA . ALA A 1 95 ? 1.499 -1.660 -22.917 1.00 87.25 95 ALA A CA 1
ATOM 738 C C . ALA A 1 95 ? 2.554 -2.448 -22.125 1.00 87.25 95 ALA A C 1
ATOM 740 O O . ALA A 1 95 ? 2.465 -3.670 -22.018 1.00 87.25 95 ALA A O 1
ATOM 741 N N . PHE A 1 96 ? 3.556 -1.770 -21.559 1.00 87.25 96 PHE A N 1
ATOM 742 C CA . PHE A 1 96 ? 4.559 -2.401 -20.707 1.00 87.25 96 PHE A CA 1
ATOM 743 C C . PHE A 1 96 ? 3.967 -2.929 -19.394 1.00 87.25 96 PHE A C 1
ATOM 745 O O . PHE A 1 96 ? 4.188 -4.094 -19.068 1.00 87.25 96 PHE A O 1
ATOM 752 N N . ALA A 1 97 ? 3.166 -2.126 -18.689 1.00 86.94 97 ALA A N 1
ATOM 753 C CA . ALA A 1 97 ? 2.484 -2.537 -17.465 1.00 86.94 97 ALA A CA 1
ATOM 754 C C . ALA A 1 97 ? 1.557 -3.737 -17.709 1.00 86.94 97 ALA A C 1
ATOM 756 O O . ALA A 1 97 ? 1.583 -4.689 -16.934 1.00 86.94 97 ALA A O 1
ATOM 757 N N . ALA A 1 98 ? 0.798 -3.739 -18.811 1.00 84.12 98 ALA A N 1
ATOM 758 C CA . ALA A 1 98 ? -0.053 -4.870 -19.186 1.00 84.12 98 ALA A CA 1
ATOM 759 C C . ALA A 1 98 ? 0.756 -6.167 -19.377 1.00 84.12 98 ALA A C 1
ATOM 761 O O . ALA A 1 98 ? 0.420 -7.191 -18.785 1.00 84.12 98 ALA A O 1
ATOM 762 N N . ARG A 1 99 ? 1.886 -6.112 -20.100 1.00 84.38 99 ARG A N 1
ATOM 763 C CA . ARG A 1 99 ? 2.776 -7.277 -20.280 1.00 84.38 99 ARG A CA 1
ATOM 764 C C . ARG A 1 99 ? 3.347 -7.804 -18.964 1.00 84.38 99 ARG A C 1
ATOM 766 O O . ARG A 1 99 ? 3.545 -9.007 -18.829 1.00 84.38 99 ARG A O 1
ATOM 773 N N . LEU A 1 100 ? 3.634 -6.931 -17.995 1.00 83.62 100 LEU A N 1
ATOM 774 C CA . LEU A 1 100 ? 4.097 -7.361 -16.670 1.00 83.62 100 LEU A CA 1
ATOM 775 C C . LEU A 1 100 ? 3.018 -8.155 -15.924 1.00 83.62 100 LEU A C 1
ATOM 777 O O . LEU A 1 100 ? 3.343 -9.143 -15.272 1.00 83.62 100 LEU A O 1
ATOM 781 N N . MET A 1 101 ? 1.746 -7.772 -16.060 1.00 80.00 101 MET A N 1
ATOM 782 C CA . MET A 1 101 ? 0.621 -8.486 -15.438 1.00 80.00 101 MET A CA 1
ATOM 783 C C . MET A 1 101 ? 0.407 -9.887 -16.027 1.00 80.00 101 MET A C 1
ATOM 785 O O . MET A 1 101 ? -0.065 -10.785 -15.333 1.00 80.00 101 MET A O 1
ATOM 789 N N . GLU A 1 102 ? 0.764 -10.094 -17.295 1.00 77.75 102 GLU A N 1
ATOM 790 C CA . GLU A 1 102 ? 0.620 -11.379 -17.990 1.00 77.75 102 GLU A CA 1
ATOM 791 C C . GLU A 1 102 ? 1.699 -12.407 -17.609 1.00 77.75 102 GLU A C 1
ATOM 793 O O . GLU A 1 102 ? 1.501 -13.603 -17.810 1.00 77.75 102 GLU A O 1
ATOM 798 N N . ARG A 1 103 ? 2.825 -11.979 -17.015 1.00 71.44 103 ARG A N 1
ATOM 799 C CA . ARG A 1 103 ? 3.986 -12.845 -16.720 1.00 71.44 103 ARG A CA 1
ATOM 800 C C . ARG A 1 103 ? 3.762 -13.913 -15.640 1.00 71.44 103 ARG A C 1
ATOM 802 O O . ARG A 1 103 ? 4.619 -14.775 -15.470 1.00 71.44 103 ARG A O 1
ATOM 809 N N . GLY A 1 104 ? 2.632 -13.903 -14.933 1.00 61.22 104 GLY A N 1
ATOM 810 C CA . GLY A 1 104 ? 2.251 -15.005 -14.038 1.00 61.22 104 GLY A CA 1
ATOM 811 C C . GLY A 1 104 ? 2.942 -15.038 -12.664 1.00 61.22 104 GLY A C 1
ATOM 812 O O . GLY A 1 104 ? 2.975 -16.099 -12.044 1.00 61.22 104 GLY A O 1
ATOM 813 N N . GLY A 1 105 ? 3.450 -13.901 -12.175 1.00 68.81 105 GLY A N 1
ATOM 814 C CA . GLY A 1 105 ? 3.884 -13.681 -10.782 1.00 68.81 105 GLY A CA 1
ATOM 815 C C . GLY A 1 105 ? 2.957 -12.710 -10.035 1.00 68.81 105 GLY A C 1
ATOM 816 O O . GLY A 1 105 ? 2.059 -12.119 -10.641 1.00 68.81 105 GLY A O 1
ATOM 817 N N . HIS A 1 106 ? 3.147 -12.535 -8.721 1.00 75.81 106 HIS A N 1
ATOM 818 C CA . HIS A 1 106 ? 2.375 -11.538 -7.969 1.00 75.81 106 HIS A CA 1
ATOM 819 C C . HIS A 1 106 ? 2.848 -10.124 -8.333 1.00 75.81 106 HIS A C 1
ATOM 821 O O . HIS A 1 106 ? 3.952 -9.711 -7.977 1.00 75.81 106 HIS A O 1
ATOM 827 N N . CYS A 1 107 ? 2.002 -9.399 -9.064 1.00 86.69 107 CYS A N 1
ATOM 828 C CA . CYS A 1 107 ? 2.269 -8.046 -9.524 1.00 86.69 107 CYS A CA 1
ATOM 829 C C . CYS A 1 107 ? 1.227 -7.089 -8.939 1.00 86.69 107 CYS A C 1
ATOM 831 O O . CYS A 1 107 ? 0.038 -7.217 -9.240 1.00 86.69 107 CYS A O 1
ATOM 833 N N . THR A 1 108 ? 1.669 -6.146 -8.108 1.00 90.00 108 THR A N 1
ATOM 834 C CA . THR A 1 108 ? 0.826 -5.105 -7.511 1.00 90.00 108 THR A CA 1
ATOM 835 C C . THR A 1 108 ? 1.079 -3.782 -8.209 1.00 90.00 108 THR A C 1
ATOM 837 O O . THR A 1 108 ? 2.208 -3.302 -8.248 1.00 90.00 108 THR A O 1
ATOM 840 N N . VAL A 1 109 ? 0.026 -3.145 -8.715 1.00 92.44 109 VAL A N 1
ATOM 841 C CA . VAL A 1 109 ? 0.103 -1.756 -9.173 1.00 92.44 109 VAL A CA 1
ATOM 842 C C . VAL A 1 109 ? -0.154 -0.837 -7.992 1.00 92.44 109 VAL A C 1
ATOM 844 O O . VAL A 1 109 ? -1.247 -0.843 -7.434 1.00 92.44 109 VAL A O 1
ATOM 847 N N . MET A 1 110 ? 0.827 -0.031 -7.619 1.00 93.81 110 MET A N 1
ATOM 848 C CA . MET A 1 110 ? 0.652 1.011 -6.617 1.00 93.81 110 MET A CA 1
ATOM 849 C C . MET A 1 110 ? 0.457 2.346 -7.325 1.00 93.81 110 MET A C 1
ATOM 851 O O . MET A 1 110 ? 1.205 2.666 -8.248 1.00 93.81 110 MET A O 1
ATOM 855 N N . VAL A 1 111 ? -0.557 3.106 -6.926 1.00 93.31 111 VAL A N 1
ATOM 856 C CA . VAL A 1 111 ? -0.932 4.353 -7.598 1.00 93.31 111 VAL A CA 1
ATOM 857 C C . VAL A 1 111 ? -1.210 5.460 -6.594 1.00 93.31 111 VAL A C 1
ATOM 859 O O . VAL A 1 111 ? -1.769 5.200 -5.524 1.00 93.31 111 VAL A O 1
ATOM 862 N N . ASP A 1 112 ? -0.879 6.700 -6.952 1.00 91.38 112 ASP A N 1
ATOM 863 C CA . ASP A 1 112 ? -1.337 7.856 -6.179 1.00 91.38 112 ASP A CA 1
ATOM 864 C C . ASP A 1 112 ? -2.875 7.977 -6.197 1.00 91.38 112 ASP A C 1
ATOM 866 O O . ASP A 1 112 ? -3.577 7.326 -6.980 1.00 91.38 112 ASP A O 1
ATOM 870 N N . ALA A 1 113 ? -3.423 8.776 -5.282 1.00 89.81 113 ALA A N 1
ATOM 871 C CA . ALA A 1 113 ? -4.864 8.849 -5.066 1.00 89.81 113 ALA A CA 1
ATOM 872 C C . ALA A 1 113 ? -5.660 9.305 -6.303 1.00 89.81 113 ALA A C 1
ATOM 874 O O . ALA A 1 113 ? -6.823 8.924 -6.460 1.00 89.81 113 ALA A O 1
ATOM 875 N N . GLU A 1 114 ? -5.041 10.112 -7.168 1.00 86.75 114 GLU A N 1
ATOM 876 C CA . GLU A 1 114 ? -5.676 10.738 -8.332 1.00 86.75 114 GLU A CA 1
ATOM 877 C C . GLU A 1 114 ? -5.504 9.919 -9.615 1.00 86.75 114 GLU A C 1
ATOM 879 O O . GLU A 1 114 ? -6.239 10.121 -10.582 1.00 86.75 114 GLU A O 1
ATOM 884 N N . THR A 1 115 ? -4.568 8.971 -9.631 1.00 87.88 115 THR A N 1
ATOM 885 C CA . THR A 1 115 ? -4.322 8.121 -10.792 1.00 87.88 115 THR A CA 1
ATOM 886 C C . THR A 1 115 ? -5.543 7.247 -11.100 1.00 87.88 115 THR A C 1
ATOM 888 O O . THR A 1 115 ? -6.102 6.544 -10.242 1.00 87.88 115 THR A O 1
ATOM 891 N N . GLU A 1 116 ? -5.962 7.283 -12.366 1.00 87.94 116 GLU A N 1
ATOM 892 C CA . GLU A 1 116 ? -7.057 6.473 -12.892 1.00 87.94 116 GLU A CA 1
ATOM 893 C C . GLU A 1 116 ? -6.706 4.981 -12.821 1.00 87.94 116 GLU A C 1
ATOM 895 O O . GLU A 1 116 ? -5.649 4.544 -13.282 1.00 87.94 116 GLU A O 1
ATOM 900 N N . ILE A 1 117 ? -7.608 4.181 -12.246 1.00 89.56 117 ILE A N 1
ATOM 901 C CA . ILE A 1 117 ? -7.418 2.734 -12.147 1.00 89.56 117 ILE A CA 1
ATOM 902 C C . ILE A 1 117 ? -7.888 2.084 -13.435 1.00 89.56 117 ILE A C 1
ATOM 904 O O . ILE A 1 117 ? -9.058 2.184 -13.804 1.00 89.56 117 ILE A O 1
ATOM 908 N N . ARG A 1 118 ? -6.988 1.340 -14.069 1.00 88.19 118 ARG A N 1
ATOM 909 C CA . ARG A 1 118 ? -7.260 0.697 -15.350 1.00 88.19 118 ARG A CA 1
ATOM 910 C C . ARG A 1 118 ? -7.832 -0.716 -15.151 1.00 88.19 118 ARG A C 1
ATOM 912 O O . ARG A 1 118 ? -7.492 -1.384 -14.169 1.00 88.19 118 ARG A O 1
ATOM 919 N N . PRO A 1 119 ? -8.754 -1.173 -16.016 1.00 85.56 119 PRO A N 1
ATOM 920 C CA . PRO A 1 119 ? -9.445 -2.452 -15.846 1.00 85.56 119 PRO A CA 1
ATOM 921 C C . PRO A 1 119 ? -8.509 -3.664 -15.920 1.00 85.56 119 PRO A C 1
ATOM 923 O O . PRO A 1 119 ? -8.735 -4.632 -15.200 1.00 85.56 119 PRO A O 1
ATOM 926 N N . GLU A 1 120 ? -7.436 -3.594 -16.712 1.00 84.81 120 GLU A N 1
ATOM 927 C CA . GLU A 1 120 ? -6.451 -4.674 -16.853 1.00 84.81 120 GLU A CA 1
ATOM 928 C C . GLU A 1 120 ? -5.602 -4.918 -15.593 1.00 84.81 120 GLU A C 1
ATOM 930 O O . GLU A 1 120 ? -4.966 -5.965 -15.468 1.00 84.81 120 GLU A O 1
ATOM 935 N N . TRP A 1 121 ? -5.581 -3.978 -14.644 1.00 87.94 121 TRP A N 1
ATOM 936 C CA . TRP A 1 121 ? -4.836 -4.144 -13.401 1.00 87.94 121 TRP A CA 1
ATOM 937 C C . TRP A 1 121 ? -5.635 -4.989 -12.410 1.00 87.94 121 TRP A C 1
ATOM 939 O O . TRP A 1 121 ? -6.751 -4.637 -12.010 1.00 87.94 121 TRP A O 1
ATOM 949 N N . ARG A 1 122 ? -5.052 -6.128 -12.022 1.00 87.94 122 ARG A N 1
ATOM 950 C CA . ARG A 1 122 ? -5.707 -7.126 -11.166 1.00 87.94 122 ARG A CA 1
ATOM 951 C C . ARG A 1 122 ? -5.497 -6.861 -9.682 1.00 87.94 122 ARG A C 1
ATOM 953 O O . ARG A 1 122 ? -6.467 -6.902 -8.940 1.00 87.94 122 ARG A O 1
ATOM 960 N N . SER A 1 123 ? -4.267 -6.576 -9.265 1.00 91.31 123 SER A N 1
ATOM 961 C CA . SER A 1 123 ? -3.932 -6.196 -7.890 1.00 91.31 123 SER A CA 1
ATOM 962 C C . SER A 1 123 ? -3.518 -4.729 -7.890 1.00 91.31 123 SER A C 1
ATOM 964 O O . SER A 1 123 ? -2.535 -4.371 -8.537 1.00 91.31 123 SER A O 1
ATOM 966 N N . VAL A 1 124 ? -4.281 -3.871 -7.219 1.00 93.12 124 VAL A N 1
ATOM 967 C CA . VAL A 1 124 ? -4.064 -2.421 -7.213 1.00 93.12 124 VAL A CA 1
ATOM 968 C C . VAL A 1 124 ? -4.105 -1.903 -5.787 1.00 93.12 124 VAL A C 1
ATOM 970 O O . VAL A 1 124 ? -5.064 -2.179 -5.080 1.00 93.12 124 VAL A O 1
ATOM 973 N N . VAL A 1 125 ? -3.122 -1.106 -5.382 1.00 93.94 125 VAL A N 1
ATOM 974 C CA . VAL A 1 125 ? -3.112 -0.368 -4.115 1.00 93.94 125 VAL A CA 1
ATOM 975 C C . VAL A 1 125 ? -3.166 1.122 -4.428 1.00 93.94 125 VAL A C 1
ATOM 977 O O . VAL A 1 125 ? -2.245 1.669 -5.032 1.00 93.94 125 VAL A O 1
ATOM 980 N N . ARG A 1 126 ? -4.244 1.787 -4.013 1.00 93.81 126 ARG A N 1
ATOM 981 C CA . ARG A 1 126 ? -4.384 3.241 -4.111 1.00 93.81 126 ARG A CA 1
ATOM 982 C C . ARG A 1 126 ? -3.973 3.904 -2.799 1.00 93.81 126 ARG A C 1
ATOM 984 O O . ARG A 1 126 ? -4.510 3.585 -1.736 1.00 93.81 126 ARG A O 1
ATOM 991 N N . LEU A 1 127 ? -3.047 4.850 -2.910 1.00 93.06 127 LEU A N 1
ATOM 992 C CA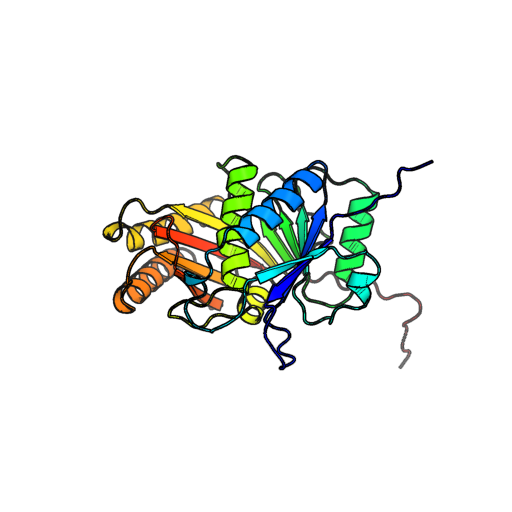 . LEU A 1 127 ? -2.529 5.653 -1.806 1.00 93.06 127 LEU A CA 1
ATOM 993 C C . LEU A 1 127 ? -3.591 6.602 -1.216 1.00 93.06 127 LEU A C 1
ATOM 995 O O . LEU A 1 127 ? -4.561 6.946 -1.900 1.00 93.06 127 LEU A O 1
ATOM 999 N N . PRO A 1 128 ? -3.449 7.013 0.060 1.00 89.50 128 PRO A N 1
ATOM 1000 C CA . PRO A 1 128 ? -4.431 7.875 0.712 1.00 89.50 128 PRO A CA 1
ATOM 1001 C C . PRO A 1 128 ? -4.485 9.266 0.050 1.00 89.50 128 PRO A C 1
ATOM 1003 O O . PRO A 1 128 ? -3.438 9.847 -0.215 1.00 89.50 128 PRO A O 1
ATOM 1006 N N . PRO A 1 129 ? -5.674 9.842 -0.200 1.00 89.25 129 PRO A N 1
ATOM 1007 C CA . PRO A 1 129 ? -5.805 11.219 -0.676 1.00 89.25 129 PRO A CA 1
ATOM 1008 C C . PRO A 1 129 ? -5.525 12.233 0.444 1.00 89.25 129 PRO A C 1
ATOM 1010 O O . PRO A 1 129 ? -5.352 11.875 1.606 1.00 89.25 129 PRO A O 1
ATOM 1013 N N . GLY A 1 130 ? -5.541 13.525 0.106 1.00 85.12 130 GLY A N 1
ATOM 1014 C CA . GLY A 1 130 ? -5.448 14.617 1.088 1.00 85.12 130 GLY A CA 1
ATOM 1015 C C . GLY A 1 130 ? -4.028 14.940 1.560 1.00 85.12 130 GLY A C 1
ATOM 1016 O O . GLY A 1 130 ? -3.844 15.897 2.306 1.00 85.12 130 GLY A O 1
ATOM 1017 N N . LEU A 1 131 ? -3.039 14.184 1.088 1.00 85.56 131 LEU A N 1
ATOM 1018 C CA . LEU A 1 131 ? -1.614 14.469 1.218 1.00 85.56 131 LEU A CA 1
ATOM 1019 C C . LEU A 1 131 ? -1.056 14.951 -0.124 1.00 85.56 131 LEU A C 1
ATOM 1021 O O . LEU A 1 131 ? -1.611 14.629 -1.184 1.00 85.56 131 LEU A O 1
ATOM 1025 N N . SER A 1 132 ? 0.062 15.679 -0.102 1.00 87.94 132 SER A N 1
ATOM 1026 C CA . SER A 1 132 ? 0.814 15.925 -1.335 1.00 87.94 132 SER A CA 1
ATOM 1027 C C . SER A 1 132 ? 1.251 14.595 -1.955 1.00 87.94 132 SER A C 1
ATOM 1029 O O . SER A 1 132 ? 1.428 13.603 -1.251 1.00 87.94 132 SER A O 1
ATOM 1031 N N . ARG A 1 133 ? 1.440 14.550 -3.278 1.00 86.12 133 ARG A N 1
ATOM 1032 C CA . ARG A 1 133 ? 1.857 13.322 -3.979 1.00 86.12 133 ARG A CA 1
ATOM 1033 C C . ARG A 1 133 ? 3.099 12.683 -3.340 1.00 86.12 133 ARG A C 1
ATOM 1035 O O . ARG A 1 133 ? 3.174 11.466 -3.213 1.00 86.12 133 ARG A O 1
ATOM 1042 N N . ASP A 1 134 ? 4.036 13.508 -2.894 1.00 83.62 134 ASP A N 1
ATOM 1043 C CA . ASP A 1 134 ? 5.282 13.076 -2.260 1.00 83.62 134 ASP A CA 1
ATOM 1044 C C . ASP A 1 134 ? 5.024 12.397 -0.913 1.00 83.62 134 ASP A C 1
ATOM 1046 O O . ASP A 1 134 ? 5.536 11.311 -0.650 1.00 83.62 134 ASP A O 1
ATOM 1050 N N . GLU A 1 135 ? 4.179 13.004 -0.084 1.00 86.19 135 GLU A N 1
ATOM 1051 C CA . GLU A 1 135 ? 3.762 12.453 1.205 1.00 86.19 135 GLU A CA 1
ATOM 1052 C C . GLU A 1 135 ? 2.923 11.184 1.038 1.00 86.19 135 GLU A C 1
ATOM 1054 O O . GLU A 1 135 ? 3.058 10.263 1.842 1.00 86.19 135 GLU A O 1
ATOM 1059 N N . GLN A 1 136 ? 2.093 11.096 -0.009 1.00 89.25 136 GLN A N 1
ATOM 1060 C CA . GLN A 1 136 ? 1.353 9.876 -0.340 1.00 89.25 136 GLN A CA 1
ATOM 1061 C C . GLN A 1 136 ? 2.311 8.722 -0.610 1.00 89.25 136 GLN A C 1
ATOM 1063 O O . GLN A 1 136 ? 2.162 7.650 -0.022 1.00 89.25 136 GLN A O 1
ATOM 1068 N N . TRP A 1 137 ? 3.294 8.943 -1.487 1.00 88.19 137 TRP A N 1
ATOM 1069 C CA . TRP A 1 13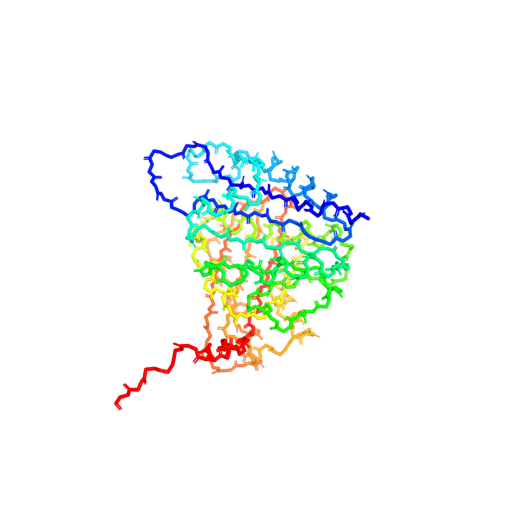7 ? 4.284 7.928 -1.824 1.00 88.19 137 TRP A CA 1
ATOM 1070 C C . TRP A 1 137 ? 5.141 7.566 -0.625 1.00 88.19 137 TRP A C 1
ATOM 1072 O O . TRP A 1 137 ? 5.287 6.384 -0.357 1.00 88.19 137 TRP A O 1
ATOM 1082 N N . LEU A 1 138 ? 5.629 8.535 0.150 1.00 82.94 138 LEU A N 1
ATOM 1083 C CA . LEU A 1 138 ? 6.392 8.244 1.363 1.00 82.94 138 LEU A CA 1
ATOM 1084 C C . LEU A 1 138 ? 5.580 7.387 2.346 1.00 82.94 138 LEU A C 1
ATOM 1086 O O . LEU A 1 138 ? 6.055 6.355 2.802 1.00 82.94 138 LEU A O 1
ATOM 1090 N N . SER A 1 139 ? 4.328 7.769 2.601 1.00 81.62 139 SER A N 1
ATOM 1091 C CA . SER A 1 139 ? 3.406 7.062 3.498 1.00 81.62 139 SER A CA 1
ATOM 1092 C C . SER A 1 139 ? 3.097 5.643 3.029 1.00 81.62 139 SER A C 1
ATOM 1094 O O . SER A 1 139 ? 3.080 4.695 3.814 1.00 81.62 139 SER A O 1
ATOM 1096 N N . GLY A 1 140 ? 2.827 5.494 1.733 1.00 83.56 140 GLY A N 1
ATOM 1097 C CA . GLY A 1 140 ? 2.557 4.207 1.117 1.00 83.56 140 GLY A CA 1
ATOM 1098 C C . GLY A 1 140 ? 3.775 3.301 1.101 1.00 83.56 140 GLY A C 1
ATOM 1099 O O . GLY A 1 140 ? 3.643 2.111 1.347 1.00 83.56 140 GLY A O 1
ATOM 1100 N N . MET A 1 141 ? 4.952 3.862 0.845 1.00 79.31 141 MET A N 1
ATOM 1101 C CA . MET A 1 141 ? 6.219 3.140 0.855 1.00 79.31 141 MET A CA 1
ATOM 1102 C C . MET A 1 141 ? 6.573 2.683 2.258 1.00 79.31 141 MET A C 1
ATOM 1104 O O . MET A 1 141 ? 6.866 1.507 2.440 1.00 79.31 141 MET A O 1
ATOM 1108 N N . GLN A 1 142 ? 6.449 3.572 3.243 1.00 75.88 142 GLN A N 1
ATOM 1109 C CA . GLN A 1 142 ? 6.658 3.234 4.641 1.00 75.88 142 GLN A CA 1
ATOM 1110 C C . GLN A 1 142 ? 5.755 2.087 5.054 1.00 75.88 142 GLN A C 1
ATOM 1112 O O . GLN A 1 142 ? 6.208 1.063 5.534 1.00 75.88 142 GLN A O 1
ATOM 1117 N N . ALA A 1 143 ? 4.464 2.190 4.781 1.00 76.81 143 ALA A N 1
ATOM 1118 C CA . ALA A 1 143 ? 3.562 1.168 5.256 1.00 76.81 143 ALA A CA 1
ATOM 1119 C C . ALA A 1 143 ? 3.602 -0.125 4.419 1.00 76.81 143 ALA A C 1
ATOM 1121 O O . ALA A 1 143 ? 3.479 -1.203 4.980 1.00 76.81 143 ALA A O 1
ATOM 1122 N N . TYR A 1 144 ? 3.774 -0.063 3.097 1.00 79.25 144 TYR A N 1
ATOM 1123 C CA . TYR A 1 144 ? 3.732 -1.253 2.239 1.00 79.25 144 TYR A CA 1
ATOM 1124 C C . TYR A 1 144 ? 5.089 -1.947 2.113 1.00 79.25 144 TYR A C 1
ATOM 1126 O O . TYR A 1 144 ? 5.145 -3.168 2.225 1.00 79.25 144 TYR A O 1
ATOM 1134 N N . LEU A 1 145 ? 6.185 -1.207 1.898 1.00 75.06 145 LEU A N 1
ATOM 1135 C CA . LEU A 1 145 ? 7.508 -1.827 1.806 1.00 75.06 145 LEU A CA 1
ATOM 1136 C C . LEU A 1 145 ? 8.033 -2.264 3.162 1.00 75.06 145 LEU A C 1
ATOM 1138 O O . LEU A 1 145 ? 8.574 -3.360 3.242 1.00 75.06 145 LEU A O 1
ATOM 1142 N N . GLU A 1 146 ? 7.861 -1.477 4.228 1.00 74.06 146 GLU A N 1
ATOM 1143 C CA . GLU A 1 146 ? 8.260 -1.983 5.546 1.00 74.06 146 GLU A CA 1
ATOM 1144 C C . GLU A 1 146 ? 7.413 -3.195 5.927 1.00 74.06 146 GLU A C 1
ATOM 1146 O O . GLU A 1 146 ? 7.931 -4.106 6.544 1.00 74.06 146 GLU A O 1
ATOM 1151 N N . ALA A 1 147 ? 6.152 -3.294 5.503 1.00 74.25 147 ALA A N 1
ATOM 1152 C CA . ALA A 1 147 ? 5.393 -4.525 5.701 1.00 74.25 147 ALA A CA 1
ATOM 1153 C C . ALA A 1 147 ? 5.973 -5.713 4.898 1.00 74.25 147 ALA A C 1
ATOM 1155 O O . ALA A 1 147 ? 5.924 -6.844 5.364 1.00 74.25 147 ALA A O 1
ATOM 1156 N N . LEU A 1 148 ? 6.554 -5.489 3.715 1.00 75.06 148 LEU A N 1
ATOM 1157 C CA . LEU A 1 148 ? 7.225 -6.552 2.951 1.00 75.06 148 LEU A CA 1
ATOM 1158 C C . LEU A 1 148 ? 8.565 -6.987 3.561 1.00 75.06 148 LEU A C 1
ATOM 1160 O O . LEU A 1 148 ? 8.947 -8.139 3.383 1.00 75.06 148 LEU A O 1
ATOM 1164 N N . PHE A 1 149 ? 9.276 -6.075 4.228 1.00 70.69 149 PHE A N 1
ATOM 1165 C CA . PHE A 1 149 ? 10.683 -6.260 4.604 1.00 70.69 149 PHE A CA 1
ATOM 1166 C C . PHE A 1 149 ? 10.955 -6.248 6.116 1.00 70.69 149 PHE A C 1
ATOM 1168 O O . PHE A 1 149 ? 12.006 -6.703 6.556 1.00 70.69 149 PHE A O 1
ATOM 1175 N N . ASN A 1 150 ? 10.043 -5.722 6.929 1.00 65.12 150 ASN A N 1
ATOM 1176 C CA . ASN A 1 150 ? 10.245 -5.500 8.354 1.00 65.12 150 ASN A CA 1
ATOM 1177 C C . ASN A 1 150 ? 9.303 -6.364 9.197 1.00 65.12 150 ASN A C 1
ATOM 1179 O O . ASN A 1 150 ? 8.116 -6.523 8.910 1.00 65.12 150 ASN A O 1
ATOM 1183 N N . PHE A 1 151 ? 9.849 -6.887 10.290 1.00 62.00 151 PHE A N 1
ATOM 1184 C CA . PHE A 1 151 ? 9.162 -7.775 11.212 1.00 62.00 151 PHE A CA 1
ATOM 1185 C C . PHE A 1 151 ? 9.085 -7.117 12.586 1.00 62.00 151 PHE A C 1
ATOM 1187 O O . PHE A 1 151 ? 10.098 -6.927 13.260 1.00 62.00 151 PHE A O 1
ATOM 1194 N N . GLY A 1 152 ? 7.867 -6.806 13.022 1.00 65.06 152 GLY A N 1
ATOM 1195 C CA . GLY A 1 152 ? 7.599 -6.412 14.397 1.00 65.06 152 GLY A CA 1
ATOM 1196 C C . GLY A 1 152 ? 7.485 -7.599 15.357 1.00 65.06 152 GLY A C 1
ATOM 1197 O O . GLY A 1 152 ? 7.994 -8.702 15.142 1.00 65.06 152 GLY A O 1
ATOM 1198 N N . LEU A 1 153 ? 6.784 -7.376 16.466 1.00 65.75 153 LEU A N 1
ATOM 1199 C CA . LEU A 1 153 ? 6.443 -8.417 17.437 1.00 65.75 153 LEU A CA 1
ATOM 1200 C C . LEU A 1 153 ? 5.526 -9.499 16.848 1.00 65.75 153 LEU A C 1
ATOM 1202 O O . LEU A 1 153 ? 5.582 -10.653 17.282 1.00 65.75 153 LEU A O 1
ATOM 1206 N N . ILE A 1 154 ? 4.668 -9.122 15.904 1.00 72.00 154 ILE A N 1
ATOM 1207 C CA . ILE A 1 154 ? 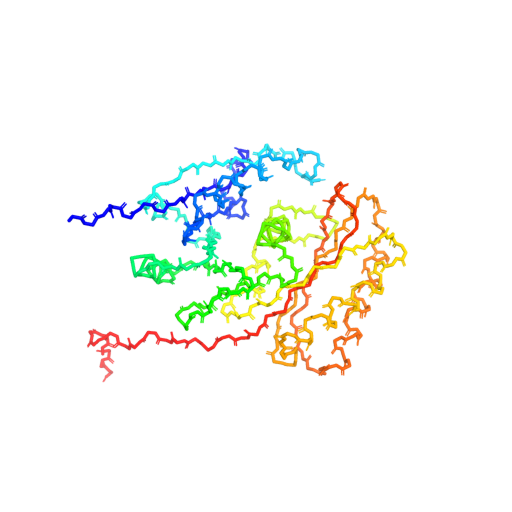3.784 -10.003 15.152 1.00 72.00 154 ILE A CA 1
ATOM 1208 C C . ILE A 1 154 ? 4.494 -10.358 13.848 1.00 72.00 154 ILE A C 1
ATOM 1210 O O . ILE A 1 154 ? 4.716 -9.497 13.002 1.00 72.00 154 ILE A O 1
ATOM 1214 N N . GLY A 1 155 ? 4.845 -11.640 13.705 1.00 65.75 155 GLY A N 1
ATOM 1215 C CA . GLY A 1 155 ? 5.443 -12.160 12.480 1.00 65.75 155 GLY A CA 1
ATOM 1216 C C . GLY A 1 155 ? 4.504 -11.950 11.296 1.00 65.75 155 GLY A C 1
ATOM 1217 O O . GLY A 1 155 ? 3.335 -12.335 11.351 1.00 65.75 155 GLY A O 1
ATOM 1218 N N . PHE A 1 156 ? 5.028 -11.319 10.257 1.00 71.81 156 PHE A N 1
ATOM 1219 C CA . PHE A 1 156 ? 4.300 -10.899 9.076 1.00 71.81 156 PHE A CA 1
ATOM 1220 C C . PHE A 1 156 ? 5.271 -10.948 7.901 1.00 71.81 156 PHE A C 1
ATOM 1222 O O . PHE A 1 156 ? 6.362 -10.413 8.025 1.00 71.81 156 PHE A O 1
ATOM 1229 N N . ASP A 1 157 ? 4.915 -11.622 6.810 1.00 71.50 157 ASP A N 1
ATOM 1230 C C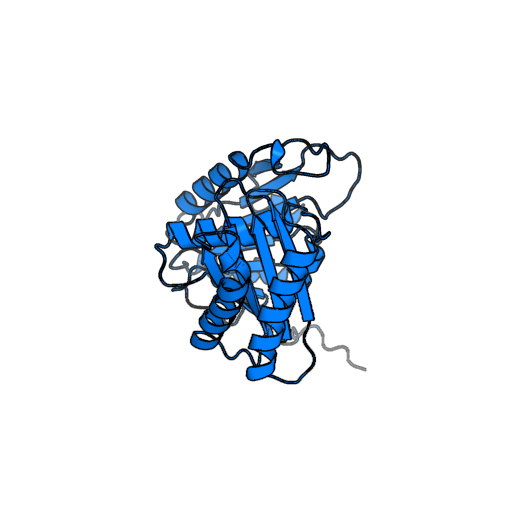A . ASP A 1 157 ? 5.811 -11.830 5.671 1.00 71.50 157 ASP A CA 1
ATOM 1231 C C . ASP A 1 157 ? 5.226 -11.276 4.363 1.00 71.50 157 ASP A C 1
ATOM 1233 O O . ASP A 1 157 ? 4.051 -10.897 4.265 1.00 71.50 157 ASP A O 1
ATOM 1237 N N . ALA A 1 158 ? 6.056 -11.264 3.319 1.00 73.31 158 ALA A N 1
ATOM 1238 C CA . ALA A 1 158 ? 5.650 -10.808 1.997 1.00 73.31 158 ALA A CA 1
ATOM 1239 C C . ALA A 1 158 ? 4.469 -11.609 1.417 1.00 73.31 158 ALA A C 1
ATOM 1241 O O . ALA A 1 158 ? 3.642 -11.056 0.687 1.00 73.31 158 ALA A O 1
ATOM 1242 N N . TYR A 1 159 ? 4.332 -12.891 1.774 1.00 78.19 159 TYR A N 1
ATOM 1243 C CA . TYR A 1 159 ? 3.209 -13.718 1.337 1.00 78.19 159 TYR A CA 1
ATOM 1244 C C . TYR A 1 159 ? 1.878 -13.207 1.905 1.00 78.19 159 TYR A C 1
ATOM 1246 O O . TYR A 1 159 ? 0.883 -13.139 1.181 1.00 78.19 159 TYR A O 1
ATOM 1254 N N . MET A 1 160 ? 1.848 -12.767 3.164 1.00 82.31 160 MET A N 1
ATOM 1255 C CA . MET A 1 160 ? 0.650 -12.171 3.757 1.00 82.31 160 MET A CA 1
ATOM 1256 C C . MET A 1 160 ? 0.249 -10.851 3.083 1.00 82.31 160 MET A C 1
ATOM 1258 O O . MET A 1 160 ? -0.943 -10.640 2.831 1.00 82.31 160 MET A O 1
ATOM 1262 N N . VAL A 1 161 ? 1.211 -9.983 2.737 1.00 82.44 161 VAL A N 1
ATOM 1263 C CA . VAL A 1 161 ? 0.942 -8.765 1.939 1.00 82.44 161 VAL A CA 1
ATOM 1264 C C . VAL A 1 161 ? 0.346 -9.134 0.581 1.00 82.44 161 VAL A C 1
ATOM 1266 O O . VAL A 1 161 ? -0.626 -8.518 0.126 1.00 82.44 161 VAL A O 1
ATOM 1269 N N . HIS A 1 162 ? 0.919 -10.147 -0.070 1.00 82.62 162 HIS A N 1
ATOM 1270 C CA . HIS A 1 162 ? 0.449 -10.627 -1.362 1.00 82.62 162 HIS A CA 1
ATOM 1271 C C . HIS A 1 162 ? -0.985 -11.121 -1.284 1.00 82.62 162 HIS A C 1
ATOM 1273 O O . HIS A 1 162 ? -1.834 -10.637 -2.024 1.00 82.62 162 HIS A O 1
ATOM 1279 N N . GLU A 1 163 ? -1.304 -12.009 -0.349 1.00 85.44 163 GLU A N 1
ATOM 1280 C CA . GLU A 1 163 ? -2.662 -12.534 -0.223 1.00 85.44 163 GLU A CA 1
ATOM 1281 C C . GLU A 1 163 ? -3.686 -11.434 0.099 1.00 85.44 163 GLU A C 1
ATOM 1283 O O . GLU A 1 163 ? -4.801 -11.472 -0.424 1.00 85.44 163 GLU A O 1
ATOM 1288 N N . CYS A 1 164 ? -3.296 -10.388 0.841 1.00 88.81 164 CYS A N 1
ATOM 1289 C CA . CYS A 1 164 ? -4.162 -9.231 1.091 1.00 88.81 164 CYS A CA 1
ATOM 1290 C C . CYS A 1 164 ? -4.442 -8.380 -0.158 1.00 88.81 164 CYS A C 1
ATOM 1292 O O . CYS A 1 164 ? -5.487 -7.731 -0.220 1.00 88.81 164 CYS A O 1
ATOM 1294 N N . THR A 1 165 ? -3.529 -8.353 -1.134 1.00 89.88 165 THR A N 1
ATOM 1295 C CA . THR A 1 165 ? -3.610 -7.478 -2.322 1.00 89.88 165 THR A CA 1
ATOM 1296 C C . THR A 1 165 ? -3.969 -8.206 -3.612 1.00 89.88 165 THR A C 1
ATOM 1298 O O . THR A 1 165 ? -4.431 -7.587 -4.575 1.00 89.88 165 THR A O 1
ATOM 1301 N N . ARG A 1 166 ? -3.806 -9.528 -3.635 1.00 89.88 166 ARG A N 1
ATOM 1302 C CA . ARG A 1 166 ? -4.005 -10.371 -4.806 1.00 89.88 166 ARG A CA 1
ATOM 1303 C C . ARG A 1 166 ? -5.409 -10.209 -5.374 1.00 89.88 166 ARG A C 1
ATOM 1305 O O . ARG A 1 166 ? -6.388 -10.493 -4.695 1.00 89.88 166 ARG A O 1
ATOM 1312 N N . SER A 1 167 ? -5.489 -9.835 -6.653 1.00 91.12 167 SER A N 1
ATOM 1313 C CA . SER A 1 167 ? -6.748 -9.687 -7.404 1.00 91.12 167 SER A CA 1
ATOM 1314 C C . SER A 1 167 ? -7.752 -8.733 -6.744 1.00 91.12 167 SER A C 1
ATOM 1316 O O . SER A 1 167 ? -8.959 -8.966 -6.798 1.00 91.12 167 SER A O 1
ATOM 1318 N N . ARG A 1 168 ? -7.261 -7.672 -6.095 1.00 93.56 168 ARG A N 1
ATOM 1319 C CA . ARG A 1 168 ? -8.083 -6.699 -5.370 1.00 93.56 168 ARG A CA 1
ATOM 1320 C C . ARG A 1 168 ? -7.790 -5.269 -5.778 1.00 93.56 168 ARG A C 1
ATOM 1322 O O . ARG A 1 168 ? -6.695 -4.936 -6.225 1.00 93.56 168 ARG A O 1
ATOM 1329 N N . LEU A 1 169 ? -8.789 -4.413 -5.592 1.00 95.19 169 LEU A N 1
ATOM 1330 C CA . LEU A 1 169 ? -8.592 -2.980 -5.465 1.00 95.19 169 LEU A CA 1
ATOM 1331 C C . LEU A 1 169 ? -8.503 -2.653 -3.978 1.00 95.19 169 LEU A C 1
ATOM 1333 O O . LEU A 1 169 ? -9.505 -2.692 -3.268 1.00 95.19 169 LEU A O 1
ATOM 1337 N N . CYS A 1 170 ? -7.306 -2.319 -3.530 1.00 95.00 170 CYS A N 1
ATOM 1338 C CA . CYS A 1 170 ? -7.009 -1.941 -2.168 1.00 95.00 170 CYS A CA 1
ATOM 1339 C C . CYS A 1 170 ? -6.996 -0.417 -2.017 1.00 95.00 170 CYS A C 1
ATOM 1341 O O . CYS A 1 170 ? -6.315 0.284 -2.766 1.00 95.00 170 CYS A O 1
ATOM 1343 N N . GLN A 1 171 ? -7.731 0.095 -1.032 1.00 94.75 171 GLN A N 1
ATOM 1344 C CA . GLN A 1 171 ? -7.646 1.487 -0.592 1.00 94.75 171 GLN A CA 1
ATOM 1345 C C . GLN A 1 171 ? -6.807 1.564 0.676 1.00 94.75 171 GLN A C 1
ATOM 1347 O O . GLN A 1 171 ? -7.019 0.787 1.608 1.00 94.75 171 GLN A O 1
ATOM 1352 N N . PHE A 1 172 ? -5.873 2.510 0.711 1.00 91.81 172 PHE A N 1
ATOM 1353 C CA . PHE A 1 172 ? -4.966 2.695 1.832 1.00 91.81 172 PHE A CA 1
ATOM 1354 C C . PHE A 1 172 ? -5.347 3.916 2.664 1.00 91.81 172 PHE A C 1
ATOM 1356 O O . PHE A 1 172 ? -5.637 4.975 2.106 1.00 91.81 172 PHE A O 1
ATOM 1363 N N . SER A 1 173 ? -5.341 3.781 3.986 1.00 93.06 173 SER A N 1
ATOM 1364 C CA . SER A 1 173 ? -5.549 4.843 4.973 1.00 93.06 173 SER A CA 1
ATOM 1365 C C . SER A 1 173 ? -4.348 4.902 5.911 1.00 93.06 173 SER A C 1
ATOM 1367 O O . SER A 1 173 ? -3.871 3.861 6.360 1.00 93.06 173 SER A O 1
ATOM 1369 N N . LEU A 1 174 ? -3.858 6.110 6.196 1.00 90.94 174 LEU A N 1
ATOM 1370 C CA . LEU A 1 174 ? -2.796 6.364 7.167 1.00 90.94 174 LEU A CA 1
ATOM 1371 C C . LEU A 1 174 ? -3.270 7.441 8.139 1.00 90.94 174 LEU A C 1
ATOM 1373 O O . LEU A 1 174 ? -3.634 8.543 7.735 1.00 90.94 174 LEU A O 1
ATOM 1377 N N . VAL A 1 175 ? -3.225 7.126 9.429 1.00 91.25 175 VAL A N 1
ATOM 1378 C CA . VAL A 1 175 ? -3.568 8.050 10.507 1.00 91.25 175 VAL A CA 1
ATOM 1379 C C . VAL A 1 175 ? -2.351 8.225 11.402 1.00 91.25 175 VAL A C 1
ATOM 1381 O O . VAL A 1 175 ? -1.995 7.327 12.169 1.00 91.25 175 VAL A O 1
ATOM 1384 N N . HIS A 1 176 ? -1.723 9.400 11.333 1.00 89.00 176 HIS A N 1
ATOM 1385 C CA . HIS A 1 176 ? -0.685 9.780 12.286 1.00 89.00 176 HIS A CA 1
ATOM 1386 C C . HIS A 1 176 ? -1.293 9.984 13.671 1.00 89.00 176 HIS A C 1
ATOM 1388 O O . HIS A 1 176 ? -2.300 10.675 13.845 1.00 89.00 176 HIS A O 1
ATOM 1394 N N . VAL A 1 177 ? -0.666 9.381 14.675 1.00 88.00 177 VAL A N 1
ATOM 1395 C CA . VAL A 1 177 ? -1.173 9.360 16.040 1.00 88.00 177 VAL A CA 1
ATOM 1396 C C . VAL A 1 177 ? -0.331 10.297 16.906 1.00 88.00 177 VAL A C 1
ATOM 1398 O O . VAL A 1 177 ? 0.831 10.004 17.185 1.00 88.00 177 VAL A O 1
ATOM 1401 N N . PRO A 1 178 ? -0.909 11.399 17.418 1.00 84.69 178 PRO A N 1
ATOM 1402 C CA . PRO A 1 178 ? -0.146 12.427 18.128 1.00 84.69 178 PRO A CA 1
ATOM 1403 C C . PRO A 1 178 ? 0.402 11.947 19.479 1.00 84.69 178 PRO A C 1
ATOM 1405 O O . PRO A 1 178 ? 1.336 12.532 20.019 1.00 84.69 178 PRO A O 1
ATOM 1408 N N . ALA A 1 179 ? -0.191 10.899 20.061 1.00 83.75 179 ALA A N 1
ATOM 1409 C CA . ALA A 1 179 ? 0.240 10.342 21.337 1.00 83.75 179 ALA A CA 1
ATOM 1410 C C . ALA A 1 179 ? -0.145 8.864 21.490 1.00 83.75 179 ALA A C 1
ATOM 1412 O O . ALA A 1 179 ? -1.225 8.432 21.090 1.00 83.75 179 ALA A O 1
ATOM 1413 N N . LYS A 1 180 ? 0.689 8.088 22.195 1.00 81.38 180 LYS A N 1
ATOM 1414 C CA . LYS A 1 180 ? 0.513 6.636 22.416 1.00 81.38 180 LYS A CA 1
ATOM 1415 C C . LYS A 1 180 ? -0.838 6.230 23.030 1.00 81.38 180 LYS A C 1
ATOM 1417 O O . LYS A 1 180 ? -1.243 5.072 22.928 1.00 81.38 180 LYS A O 1
ATOM 1422 N N . ASN A 1 181 ? -1.514 7.123 23.75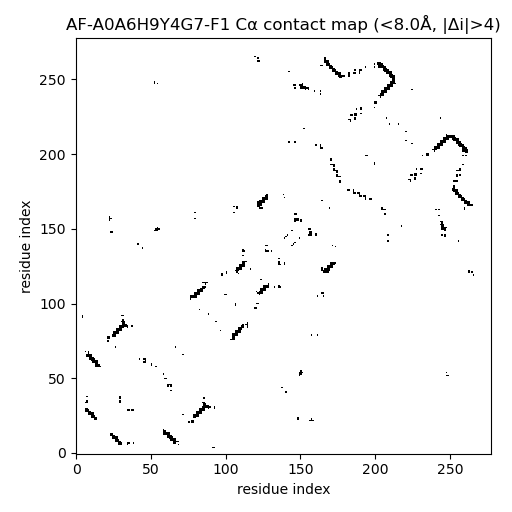3 1.00 83.81 181 ASN A N 1
ATOM 1423 C CA . ASN A 1 181 ? -2.834 6.869 24.349 1.00 83.81 181 ASN A CA 1
ATOM 1424 C C . ASN A 1 181 ? -4.001 7.088 23.368 1.00 83.81 181 ASN A C 1
ATOM 1426 O O . ASN A 1 181 ? -5.129 6.754 23.711 1.00 83.81 181 ASN A O 1
ATOM 1430 N N . LYS A 1 182 ? -3.739 7.610 22.165 1.00 89.88 182 LYS A N 1
ATOM 1431 C CA . LYS A 1 182 ? -4.730 7.839 21.105 1.00 89.88 182 LYS A CA 1
ATOM 1432 C C . LYS A 1 182 ? -4.744 6.756 20.025 1.00 89.88 182 LYS A C 1
ATOM 1434 O O . LYS A 1 182 ? -5.592 6.816 19.143 1.00 89.88 182 LYS A O 1
ATOM 1439 N N . LEU A 1 183 ? -3.868 5.752 20.115 1.00 87.44 183 LEU A N 1
ATOM 1440 C CA . LEU A 1 183 ? -3.765 4.656 19.140 1.00 87.44 183 LEU A CA 1
ATOM 1441 C C . LEU A 1 183 ? -5.104 3.941 18.885 1.00 87.44 183 LEU A C 1
ATOM 1443 O O . LEU A 1 183 ? -5.419 3.640 17.743 1.00 87.44 183 LEU A O 1
ATOM 1447 N N . ILE A 1 184 ? -5.903 3.711 19.932 1.00 91.31 184 ILE A N 1
ATOM 1448 C CA . ILE A 1 184 ? -7.200 3.017 19.830 1.00 91.31 184 ILE A CA 1
ATOM 1449 C C . ILE A 1 184 ? -8.185 3.840 18.988 1.00 91.31 184 ILE A C 1
ATOM 1451 O O . ILE A 1 184 ? -8.636 3.377 17.949 1.00 91.31 184 ILE A O 1
ATOM 1455 N N . THR A 1 185 ? -8.431 5.096 19.372 1.00 93.94 185 THR A N 1
ATOM 1456 C CA . THR A 1 185 ? -9.310 6.010 18.620 1.00 93.94 185 THR A CA 1
ATOM 1457 C C . THR A 1 185 ? -8.791 6.281 17.203 1.00 93.94 185 THR A C 1
ATOM 1459 O O . THR A 1 185 ? -9.563 6.539 16.288 1.00 93.94 185 THR A O 1
ATOM 1462 N N . SER A 1 186 ? -7.475 6.207 16.993 1.00 94.12 186 SER A N 1
ATOM 1463 C CA . SER A 1 186 ? -6.881 6.382 15.662 1.00 94.12 186 SER A CA 1
ATOM 1464 C C . SER A 1 186 ? -7.142 5.188 14.741 1.00 94.12 186 SER A C 1
ATOM 1466 O O . SER A 1 186 ? -7.250 5.372 13.534 1.00 94.12 186 SER A O 1
ATOM 1468 N N . ALA A 1 187 ? -7.295 3.980 15.292 1.00 94.38 187 ALA A N 1
ATOM 1469 C CA . ALA A 1 187 ? -7.693 2.811 14.512 1.00 94.38 187 ALA A CA 1
ATOM 1470 C C . ALA A 1 187 ? -9.146 2.909 14.035 1.00 94.38 187 ALA A C 1
ATOM 1472 O O . ALA A 1 187 ? -9.431 2.616 12.877 1.00 94.38 187 ALA A O 1
ATOM 1473 N N . GLU A 1 188 ? -10.045 3.398 14.889 1.00 95.44 188 GLU A N 1
ATOM 1474 C CA . GLU A 1 188 ? -11.426 3.717 14.502 1.00 95.44 188 GLU A CA 1
ATOM 1475 C C . GLU A 1 188 ? -11.442 4.798 13.412 1.00 95.44 188 GLU A C 1
ATOM 1477 O O . GLU A 1 188 ? -12.110 4.647 12.392 1.00 95.44 188 GLU A O 1
ATOM 1482 N N . ALA A 1 189 ? -10.638 5.856 13.571 1.00 95.00 189 ALA A N 1
ATOM 1483 C CA . ALA A 1 189 ? -10.512 6.910 12.568 1.00 95.00 189 ALA A CA 1
ATOM 1484 C C . ALA A 1 189 ? -10.012 6.385 11.210 1.00 95.00 189 ALA A C 1
ATOM 1486 O O . ALA A 1 189 ? -10.488 6.847 10.174 1.00 95.00 189 ALA A O 1
ATOM 1487 N N . ALA A 1 190 ? -9.102 5.404 11.201 1.00 95.25 190 ALA A N 1
ATOM 1488 C CA . ALA A 1 190 ? -8.620 4.778 9.971 1.00 95.25 190 ALA A CA 1
ATOM 1489 C C . ALA A 1 190 ? -9.743 4.022 9.235 1.00 95.25 190 ALA A C 1
ATOM 1491 O O . ALA A 1 190 ? -9.864 4.160 8.017 1.00 95.25 190 ALA A O 1
ATOM 1492 N N . VAL A 1 191 ? -10.605 3.300 9.968 1.00 96.56 191 VAL A N 1
ATOM 1493 C CA . VAL A 1 191 ? -11.804 2.641 9.408 1.00 96.56 191 VAL A CA 1
ATOM 1494 C C . VAL A 1 191 ? -12.767 3.678 8.835 1.00 96.56 191 VAL A C 1
ATOM 1496 O O . VAL A 1 191 ? -13.187 3.559 7.688 1.00 96.56 191 VAL A O 1
ATOM 1499 N N . GLN A 1 192 ? -13.063 4.735 9.595 1.00 94.81 192 GLN A N 1
ATOM 1500 C CA . GLN A 1 192 ? -13.959 5.809 9.156 1.00 94.81 192 GLN A CA 1
ATOM 1501 C C . GLN A 1 192 ? -13.426 6.565 7.933 1.00 94.81 192 GLN A C 1
ATOM 1503 O O . GLN A 1 192 ? -14.198 7.083 7.127 1.00 94.81 192 GLN A O 1
ATOM 1508 N N . ASP A 1 193 ? -12.106 6.657 7.779 1.00 94.56 193 ASP A N 1
ATOM 1509 C CA . ASP A 1 193 ? -11.501 7.227 6.581 1.00 94.56 193 ASP A CA 1
ATOM 1510 C C . ASP A 1 193 ? -11.675 6.344 5.342 1.00 94.56 193 ASP A C 1
ATOM 1512 O O . ASP A 1 193 ? -12.025 6.854 4.277 1.00 94.56 193 ASP A O 1
ATOM 1516 N N . LEU A 1 194 ? -11.513 5.025 5.477 1.00 95.38 194 LEU A N 1
ATOM 1517 C CA . LEU A 1 194 ? -11.777 4.104 4.371 1.00 95.38 194 LEU A CA 1
ATOM 1518 C C . LEU A 1 194 ? -13.267 4.019 4.032 1.00 95.38 194 LEU A C 1
ATOM 1520 O O . LEU A 1 194 ? -13.611 4.009 2.852 1.00 95.38 194 LEU A O 1
ATOM 1524 N N . ALA A 1 195 ? -14.151 4.041 5.032 1.00 94.88 195 ALA A N 1
ATOM 1525 C CA . ALA A 1 195 ? -15.604 4.022 4.839 1.00 94.88 195 ALA A CA 1
ATOM 1526 C C . ALA A 1 195 ? -16.108 5.215 4.006 1.00 94.88 195 ALA A C 1
ATOM 1528 O O . ALA A 1 195 ? -17.106 5.112 3.299 1.00 94.88 195 ALA A O 1
ATOM 1529 N N . ARG A 1 196 ? -15.394 6.349 4.039 1.00 93.62 196 ARG A N 1
ATOM 1530 C CA . ARG A 1 196 ? -15.689 7.519 3.197 1.00 93.62 196 ARG A CA 1
ATOM 1531 C C . ARG A 1 196 ? -15.266 7.349 1.733 1.00 93.62 196 ARG A C 1
ATOM 1533 O O . ARG A 1 196 ? -15.690 8.142 0.896 1.00 93.62 196 ARG A O 1
ATOM 1540 N N . ARG A 1 197 ? -14.404 6.377 1.420 1.00 90.81 197 ARG A N 1
ATOM 1541 C CA . ARG A 1 197 ? -13.724 6.248 0.116 1.00 90.81 197 ARG A CA 1
ATOM 1542 C C . ARG A 1 197 ? -14.016 4.943 -0.617 1.00 90.81 197 ARG A C 1
ATOM 1544 O O . ARG A 1 197 ? -13.823 4.882 -1.829 1.00 90.81 197 ARG A O 1
ATOM 1551 N N . CYS A 1 198 ? -14.462 3.914 0.090 1.00 92.38 198 CYS A N 1
ATOM 1552 C CA . CYS A 1 198 ? -14.842 2.634 -0.490 1.00 92.38 198 CYS A CA 1
ATOM 1553 C C . CYS A 1 198 ? -15.946 1.957 0.316 1.00 92.38 198 CYS A C 1
ATOM 1555 O O . CYS A 1 198 ? -16.133 2.231 1.500 1.00 92.38 198 CYS A O 1
ATOM 1557 N N . ASP A 1 199 ? -16.653 1.052 -0.352 1.00 94.31 199 ASP A N 1
ATOM 1558 C CA . ASP A 1 199 ? -17.635 0.183 0.278 1.00 94.31 199 ASP A CA 1
ATOM 1559 C C . ASP A 1 199 ? -16.922 -0.927 1.063 1.00 94.31 199 ASP A C 1
ATOM 1561 O O . ASP A 1 199 ? -16.483 -1.931 0.498 1.00 94.31 199 ASP A O 1
ATOM 1565 N N . LEU A 1 200 ? -16.788 -0.728 2.376 1.00 95.50 200 LEU A N 1
ATOM 1566 C CA . LEU A 1 200 ? -16.132 -1.686 3.267 1.00 95.50 200 LEU A CA 1
ATOM 1567 C C . LEU A 1 200 ? -16.901 -3.003 3.426 1.00 95.50 200 LEU A C 1
ATOM 1569 O O . LEU A 1 200 ? -16.289 -4.006 3.808 1.00 95.50 200 LEU A O 1
ATOM 1573 N N . ALA A 1 201 ? -18.203 -3.023 3.120 1.00 93.94 201 ALA A N 1
ATOM 1574 C CA . ALA A 1 201 ? -18.988 -4.253 3.108 1.00 93.94 201 ALA A CA 1
ATOM 1575 C C . ALA A 1 201 ? -18.626 -5.137 1.904 1.00 93.94 201 ALA A C 1
ATOM 1577 O O . ALA A 1 201 ? -18.698 -6.357 1.996 1.00 93.94 201 ALA A O 1
ATOM 1578 N N . ALA A 1 202 ? -18.166 -4.539 0.799 1.00 93.69 202 ALA A N 1
ATOM 1579 C CA . ALA A 1 202 ? -17.689 -5.266 -0.377 1.00 93.69 202 ALA A CA 1
ATOM 1580 C C . ALA A 1 202 ? -16.220 -5.717 -0.276 1.00 93.69 202 ALA A C 1
ATOM 1582 O O . 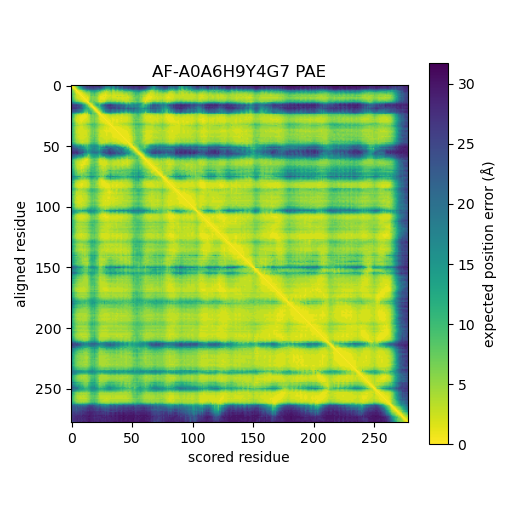ALA A 1 202 ? -15.745 -6.472 -1.126 1.00 93.69 202 ALA A O 1
ATOM 1583 N N . CYS A 1 203 ? -15.464 -5.231 0.712 1.00 95.25 203 CYS A N 1
ATOM 1584 C CA . CYS A 1 203 ? -14.099 -5.701 0.939 1.00 95.25 203 CYS A CA 1
ATOM 1585 C C . CYS A 1 203 ? -14.097 -7.155 1.443 1.00 95.25 203 CYS A C 1
ATOM 1587 O O . CYS A 1 203 ? -15.077 -7.617 2.008 1.00 95.25 203 CYS A O 1
ATOM 1589 N N . ASP A 1 204 ? -13.011 -7.897 1.290 1.00 94.81 204 ASP A N 1
ATOM 1590 C CA . ASP A 1 204 ? -12.857 -9.242 1.877 1.00 94.81 204 ASP A CA 1
ATOM 1591 C C . ASP A 1 204 ? -11.509 -9.417 2.591 1.00 94.81 204 ASP A C 1
ATOM 1593 O O . ASP A 1 204 ? -11.320 -10.376 3.342 1.00 94.81 204 ASP A O 1
ATOM 1597 N N . THR A 1 205 ? -10.591 -8.462 2.413 1.00 95.19 205 THR A N 1
ATOM 1598 C CA . THR A 1 205 ? -9.309 -8.408 3.112 1.00 95.19 205 THR A CA 1
ATOM 1599 C C . THR A 1 205 ? -9.092 -7.067 3.790 1.00 95.19 205 THR A C 1
ATOM 1601 O O . THR A 1 205 ? -9.427 -6.001 3.265 1.00 95.19 205 THR A O 1
ATOM 1604 N N . PHE A 1 206 ? -8.453 -7.129 4.953 1.00 95.00 206 PHE A N 1
ATOM 1605 C CA . PHE A 1 206 ? -7.953 -5.976 5.678 1.00 95.00 206 PHE A CA 1
ATOM 1606 C C . PHE A 1 206 ? -6.539 -6.248 6.179 1.00 95.00 206 PHE A C 1
ATOM 1608 O O . PHE A 1 206 ? -6.273 -7.309 6.745 1.00 95.00 206 PHE A O 1
ATOM 1615 N N . LEU A 1 207 ? -5.655 -5.268 6.014 1.00 93.25 207 LEU A N 1
ATOM 1616 C CA . LEU A 1 207 ? -4.312 -5.271 6.587 1.00 93.25 207 LEU A CA 1
ATOM 1617 C C . LEU A 1 207 ? -4.169 -4.072 7.522 1.00 93.25 207 LEU A C 1
ATOM 1619 O O . LEU A 1 207 ? -4.201 -2.926 7.073 1.00 93.25 207 LEU A O 1
ATOM 1623 N N . LEU A 1 208 ? -4.015 -4.350 8.813 1.00 93.56 208 LEU A N 1
ATOM 1624 C CA . LEU A 1 208 ? -3.768 -3.360 9.852 1.00 93.56 208 LEU A CA 1
ATOM 1625 C C . LEU A 1 208 ? -2.279 -3.342 10.203 1.00 93.56 208 LEU A C 1
ATOM 1627 O O . LEU A 1 208 ? -1.749 -4.334 10.699 1.00 93.56 208 LEU A O 1
ATOM 1631 N N . LEU A 1 209 ? -1.635 -2.194 10.019 1.00 89.81 209 LEU A N 1
ATOM 1632 C CA . LEU A 1 209 ? -0.245 -1.966 10.400 1.00 89.81 209 LEU A CA 1
ATOM 1633 C C . LEU A 1 209 ? -0.195 -0.969 11.554 1.00 89.81 209 LEU A C 1
ATOM 1635 O O . LEU A 1 209 ? -0.714 0.148 11.461 1.00 89.81 209 LEU A O 1
ATOM 1639 N N . VAL A 1 210 ? 0.420 -1.380 12.658 1.00 89.38 210 VAL A N 1
ATOM 1640 C CA . VAL A 1 210 ? 0.587 -0.541 13.847 1.00 89.38 210 VAL A CA 1
ATOM 1641 C C . VAL A 1 210 ? 2.025 -0.047 13.909 1.00 89.38 210 VAL A C 1
ATOM 1643 O O . VAL A 1 210 ? 2.925 -0.820 14.219 1.00 89.38 210 VAL A O 1
ATOM 1646 N N . HIS A 1 211 ? 2.233 1.247 13.674 1.00 86.50 211 HIS A N 1
ATOM 1647 C CA . HIS A 1 211 ? 3.556 1.876 13.693 1.00 86.50 211 HIS A CA 1
ATOM 1648 C C . HIS A 1 211 ? 3.886 2.420 15.080 1.00 86.50 211 HIS A C 1
ATOM 1650 O O . HIS A 1 211 ? 3.031 3.061 15.713 1.00 86.50 211 HIS A O 1
ATOM 1656 N N . TRP A 1 212 ? 5.107 2.193 15.574 1.00 81.94 212 TRP A N 1
ATOM 1657 C CA . TRP A 1 212 ? 5.467 2.591 16.935 1.00 81.94 212 TRP A CA 1
ATOM 1658 C C . TRP A 1 212 ? 6.951 2.896 17.189 1.00 81.94 212 TRP A C 1
ATOM 1660 O O . TRP A 1 212 ? 7.824 2.101 16.881 1.00 81.94 212 TRP A O 1
ATOM 1670 N N . SER A 1 213 ? 7.223 3.986 17.918 1.00 72.31 213 SER A N 1
ATOM 1671 C CA . SER A 1 213 ? 8.586 4.448 18.262 1.00 72.31 213 SER A CA 1
ATOM 1672 C C . SER A 1 213 ? 9.152 3.977 19.606 1.00 72.31 213 SER A C 1
ATOM 1674 O O . SER A 1 213 ? 10.266 4.322 19.991 1.00 72.31 213 SER A O 1
ATOM 1676 N N . SER A 1 214 ? 8.380 3.236 20.404 1.00 66.50 214 SER A N 1
ATOM 1677 C CA . SER A 1 214 ? 8.826 2.708 21.706 1.00 66.50 214 SER A CA 1
ATOM 1678 C C . SER A 1 214 ? 8.007 1.505 22.149 1.00 66.50 214 SER A C 1
ATOM 1680 O O . SER A 1 214 ? 6.810 1.470 21.868 1.00 66.50 214 SER A O 1
ATOM 1682 N N . TRP A 1 215 ? 8.605 0.589 22.927 1.00 67.25 215 TRP A N 1
ATOM 1683 C CA . TRP A 1 215 ? 8.004 -0.671 23.403 1.00 67.25 215 TRP A CA 1
ATOM 1684 C C . TRP A 1 215 ? 6.473 -0.614 23.535 1.00 67.25 215 TRP A C 1
ATOM 1686 O O . TRP A 1 215 ? 5.906 -0.080 24.506 1.00 67.25 215 TRP A O 1
ATOM 1696 N N . VAL A 1 216 ? 5.775 -1.141 22.530 1.00 70.75 216 VAL A N 1
ATOM 1697 C CA . VAL A 1 216 ? 4.332 -1.360 22.582 1.00 70.75 216 VAL A CA 1
ATOM 1698 C C . VAL A 1 216 ? 4.105 -2.745 23.167 1.00 70.75 216 VAL A C 1
ATOM 1700 O O . VAL A 1 216 ? 4.687 -3.736 22.752 1.00 70.75 216 VAL A O 1
ATOM 1703 N N . ARG A 1 217 ? 3.259 -2.823 24.196 1.00 78.62 217 ARG A N 1
ATOM 1704 C CA . ARG A 1 217 ? 2.879 -4.114 24.777 1.00 78.62 217 ARG A CA 1
ATOM 1705 C C . ARG A 1 217 ? 1.861 -4.786 23.867 1.00 78.62 217 ARG A C 1
ATOM 1707 O O . ARG A 1 217 ? 0.916 -4.118 23.449 1.00 78.62 217 ARG A O 1
ATOM 1714 N N . MET A 1 218 ? 1.944 -6.108 23.720 1.00 82.56 218 MET A N 1
ATOM 1715 C CA . MET A 1 218 ? 0.945 -6.902 22.989 1.00 82.56 218 MET A CA 1
ATOM 1716 C C . MET A 1 218 ? -0.497 -6.612 23.413 1.00 82.56 218 MET A C 1
ATOM 1718 O O . MET A 1 218 ? -1.380 -6.501 22.570 1.00 82.56 218 MET A O 1
ATOM 1722 N N . LYS A 1 219 ? -0.736 -6.374 24.711 1.00 87.00 219 LYS A N 1
ATOM 1723 C CA . LYS A 1 219 ? -2.058 -5.969 25.218 1.00 87.00 219 LYS A CA 1
ATOM 1724 C C . LYS A 1 219 ? -2.599 -4.712 24.526 1.00 87.00 219 LYS A C 1
ATOM 1726 O O . LYS A 1 219 ? -3.799 -4.599 24.333 1.00 87.00 219 LYS A O 1
ATOM 1731 N N . ARG A 1 220 ? -1.743 -3.748 24.178 1.00 87.56 220 ARG A N 1
ATOM 1732 C CA . ARG A 1 220 ? -2.164 -2.528 23.478 1.00 87.56 220 ARG A CA 1
ATOM 1733 C C . ARG A 1 220 ? -2.481 -2.806 22.012 1.00 87.56 220 ARG A C 1
ATOM 1735 O O . ARG A 1 220 ? -3.509 -2.324 21.561 1.00 87.56 220 ARG A O 1
ATOM 1742 N N . ILE A 1 221 ? -1.668 -3.609 21.324 1.00 88.50 221 ILE A N 1
ATOM 1743 C CA . ILE A 1 221 ? -1.959 -4.044 19.947 1.00 88.50 221 ILE A CA 1
ATOM 1744 C C . ILE A 1 221 ? -3.299 -4.783 19.905 1.00 88.50 221 ILE A C 1
ATOM 1746 O O . ILE A 1 221 ? -4.151 -4.452 19.093 1.00 88.50 221 ILE A O 1
ATOM 1750 N N . HIS A 1 222 ? -3.549 -5.679 20.864 1.00 90.75 222 HIS A N 1
ATOM 1751 C CA . HIS A 1 222 ? -4.841 -6.350 21.006 1.00 90.75 222 HIS A CA 1
ATOM 1752 C C . HIS A 1 222 ? -6.018 -5.362 21.075 1.00 90.75 222 HIS A C 1
ATOM 1754 O O . HIS A 1 222 ? -6.984 -5.525 20.339 1.00 90.75 222 HIS A O 1
ATOM 1760 N N . TRP A 1 223 ? -5.942 -4.310 21.900 1.00 93.25 223 TRP A N 1
ATOM 1761 C CA . TRP A 1 223 ? -7.023 -3.318 21.983 1.00 93.25 223 TRP A CA 1
ATOM 1762 C C . TRP A 1 223 ? -7.209 -2.498 20.703 1.00 93.25 223 TRP A C 1
ATOM 1764 O O . TRP A 1 223 ? -8.339 -2.168 20.364 1.00 93.25 223 TRP A O 1
ATOM 1774 N N . ILE A 1 224 ? -6.126 -2.191 19.988 1.00 94.00 224 ILE A N 1
ATOM 1775 C CA . ILE A 1 224 ? -6.182 -1.511 18.683 1.00 94.00 224 ILE A CA 1
ATOM 1776 C C . ILE A 1 224 ? -6.916 -2.395 17.668 1.00 94.00 224 ILE A C 1
ATOM 1778 O O . ILE A 1 224 ? -7.826 -1.934 16.985 1.00 94.00 224 ILE A O 1
ATOM 1782 N N . VAL A 1 225 ? -6.566 -3.683 17.623 1.00 93.88 225 VAL A N 1
ATOM 1783 C CA . VAL A 1 225 ? -7.214 -4.680 16.762 1.00 93.88 225 VAL A CA 1
ATOM 1784 C C . VAL A 1 225 ? -8.701 -4.797 17.083 1.00 93.88 225 VAL A C 1
ATOM 1786 O O . VAL A 1 225 ? -9.519 -4.791 16.169 1.00 93.88 225 VAL A O 1
ATOM 1789 N N . GLN A 1 226 ? -9.064 -4.875 18.368 1.00 95.06 226 GLN A N 1
ATOM 1790 C CA . GLN A 1 226 ? -10.468 -4.953 18.783 1.00 95.06 226 GLN A CA 1
ATOM 1791 C C . GLN A 1 226 ? -11.251 -3.699 18.393 1.00 95.06 226 GLN A C 1
ATOM 1793 O O . GLN A 1 226 ? -12.354 -3.820 17.879 1.00 95.06 226 GLN A O 1
ATOM 1798 N N . ALA A 1 227 ? -10.680 -2.506 18.568 1.00 95.00 227 ALA A N 1
ATOM 1799 C CA . ALA A 1 227 ? -11.341 -1.269 18.160 1.00 95.00 227 ALA A CA 1
ATOM 1800 C C . ALA A 1 227 ? -11.581 -1.213 16.645 1.00 95.00 227 ALA A C 1
ATOM 1802 O O . ALA A 1 227 ? -12.680 -0.887 16.208 1.00 95.00 227 ALA A O 1
ATOM 1803 N N . CYS A 1 228 ? -10.591 -1.619 15.845 1.00 95.62 228 CYS A N 1
ATOM 1804 C CA . CYS A 1 228 ? -10.747 -1.708 14.395 1.00 95.62 228 CYS A CA 1
ATOM 1805 C C . CYS A 1 228 ? -11.828 -2.728 13.995 1.00 95.62 228 CYS A C 1
ATOM 1807 O O . CYS A 1 228 ? -12.695 -2.415 13.186 1.00 95.62 228 CYS A O 1
ATOM 1809 N N . ARG A 1 229 ? -11.830 -3.924 14.602 1.00 94.75 229 ARG A N 1
ATOM 1810 C CA . ARG A 1 229 ? -12.847 -4.955 14.337 1.00 94.75 229 ARG A CA 1
ATOM 1811 C C . ARG A 1 229 ? -14.249 -4.523 14.750 1.00 94.75 229 ARG A C 1
ATOM 1813 O O . ARG A 1 229 ? -15.174 -4.747 13.986 1.00 94.75 229 ARG A O 1
ATOM 1820 N N . ASN A 1 230 ? -14.405 -3.875 15.901 1.00 94.94 230 ASN A N 1
ATOM 1821 C CA . ASN A 1 230 ? -15.701 -3.364 16.344 1.00 94.94 230 ASN A CA 1
ATOM 1822 C C . ASN A 1 230 ? -16.227 -2.286 15.389 1.00 94.94 230 ASN A C 1
ATOM 1824 O O . ASN A 1 230 ? -17.386 -2.338 15.002 1.00 94.94 230 ASN A O 1
ATOM 1828 N N . ALA A 1 231 ? -15.365 -1.363 14.949 1.00 94.94 231 ALA A N 1
ATOM 1829 C CA . ALA A 1 231 ? -15.739 -0.354 13.960 1.00 94.94 231 ALA A CA 1
ATOM 1830 C C . ALA A 1 231 ? -16.122 -0.971 12.601 1.00 94.94 231 ALA A C 1
ATOM 1832 O O . ALA A 1 231 ? -16.996 -0.447 11.919 1.00 94.94 231 ALA A O 1
ATOM 1833 N N . LEU A 1 232 ? -15.498 -2.086 12.201 1.00 94.69 232 LEU A N 1
ATOM 1834 C CA . LEU A 1 232 ? -15.901 -2.841 11.009 1.00 94.69 232 LEU A CA 1
ATOM 1835 C C . LEU A 1 232 ? -17.221 -3.596 11.217 1.00 94.69 232 LEU A C 1
ATOM 1837 O O . LEU A 1 232 ? -18.033 -3.624 10.299 1.00 94.69 232 LEU A O 1
ATOM 1841 N N . ALA A 1 233 ? -17.460 -4.154 12.406 1.00 92.44 233 ALA A N 1
ATOM 1842 C CA . ALA A 1 233 ? -18.689 -4.879 12.740 1.00 92.44 233 ALA A CA 1
ATOM 1843 C C . ALA A 1 233 ? -19.949 -3.993 12.665 1.00 92.44 233 ALA A C 1
ATOM 1845 O O . ALA A 1 233 ? -21.047 -4.479 12.418 1.00 92.44 233 ALA A O 1
ATOM 1846 N N . GLU A 1 234 ? -19.799 -2.676 12.837 1.00 91.12 234 GLU A N 1
ATOM 1847 C CA . GLU A 1 234 ? -20.884 -1.709 12.612 1.00 91.12 234 GLU A CA 1
ATOM 1848 C C . GLU A 1 234 ? -21.256 -1.551 11.125 1.00 91.12 234 GLU A C 1
ATOM 1850 O O . GLU A 1 234 ? -22.323 -1.025 10.809 1.00 91.12 234 GLU A O 1
ATOM 1855 N N . ILE A 1 235 ? -20.385 -1.989 10.213 1.00 89.50 235 ILE A N 1
ATOM 1856 C CA . ILE A 1 235 ? -20.526 -1.823 8.760 1.00 89.50 235 ILE A CA 1
ATOM 1857 C C . ILE A 1 235 ? -20.864 -3.155 8.077 1.00 89.50 235 ILE A C 1
ATOM 1859 O O . ILE A 1 235 ? -21.580 -3.167 7.076 1.00 89.50 235 ILE A O 1
ATOM 1863 N N . ARG A 1 236 ? -20.354 -4.273 8.601 1.00 89.50 236 ARG A N 1
ATOM 1864 C CA . ARG A 1 236 ? -20.499 -5.616 8.023 1.00 89.50 236 ARG A CA 1
ATOM 1865 C C . ARG A 1 236 ? -20.529 -6.699 9.103 1.00 89.50 236 ARG A C 1
ATOM 1867 O O . ARG A 1 236 ? -19.947 -6.511 10.164 1.00 89.50 236 ARG A O 1
ATOM 1874 N N . ASP A 1 237 ? -21.141 -7.842 8.798 1.00 83.38 237 ASP A N 1
ATOM 1875 C CA . ASP A 1 237 ? -21.327 -8.968 9.740 1.00 83.38 237 ASP A CA 1
ATOM 1876 C C . ASP A 1 237 ? -20.952 -10.338 9.128 1.00 83.38 237 ASP A C 1
ATOM 1878 O O . ASP A 1 237 ? -21.376 -11.397 9.579 1.00 83.38 237 ASP A O 1
ATOM 1882 N N . ASP A 1 238 ? -20.183 -10.333 8.041 1.00 88.62 238 ASP A N 1
ATOM 1883 C CA . ASP A 1 238 ? -19.725 -11.522 7.320 1.00 88.62 238 ASP A CA 1
ATOM 1884 C C . ASP A 1 238 ? -18.237 -11.827 7.577 1.00 88.62 238 ASP A C 1
ATOM 1886 O O . ASP A 1 238 ? -17.506 -11.038 8.179 1.00 88.62 238 ASP A O 1
ATOM 1890 N N . GLU A 1 239 ? -17.774 -13.000 7.134 1.00 88.56 239 GLU A N 1
ATOM 1891 C CA . GLU A 1 239 ? -16.374 -13.401 7.286 1.00 88.56 239 GLU A CA 1
ATOM 1892 C C . GLU A 1 239 ? -15.449 -12.602 6.359 1.00 88.56 239 GLU A C 1
ATOM 1894 O O . GLU A 1 239 ? -15.704 -12.445 5.166 1.00 88.56 239 GLU A O 1
ATOM 1899 N N . TYR A 1 240 ? -14.322 -12.146 6.905 1.00 92.38 240 TYR A N 1
ATOM 1900 C CA . TYR A 1 240 ? -13.267 -11.461 6.164 1.00 92.38 240 TYR A CA 1
ATOM 1901 C C . TYR A 1 240 ? -11.886 -11.852 6.686 1.00 92.38 240 TYR A C 1
ATOM 1903 O O . TYR A 1 240 ? -11.700 -12.204 7.856 1.00 92.38 240 TYR A O 1
ATOM 1911 N N . GLN A 1 241 ? -10.879 -11.739 5.826 1.00 92.81 241 GLN A N 1
ATOM 1912 C CA . GLN A 1 241 ? -9.490 -11.908 6.223 1.00 92.81 241 GLN A CA 1
ATOM 1913 C C . GLN A 1 241 ? -8.987 -10.625 6.890 1.00 92.81 241 GLN A C 1
ATOM 1915 O O . GLN A 1 241 ? -9.040 -9.543 6.309 1.00 92.81 241 GLN A O 1
ATOM 1920 N N . PHE A 1 242 ? -8.466 -10.741 8.112 1.00 92.81 242 PHE A N 1
ATOM 1921 C CA . PHE A 1 242 ? -7.922 -9.610 8.864 1.00 92.81 242 PHE A CA 1
ATOM 1922 C C . PHE A 1 242 ? -6.497 -9.906 9.307 1.00 92.81 242 PHE A C 1
ATOM 1924 O O . PHE A 1 242 ? -6.282 -10.657 10.263 1.00 92.81 242 PHE A O 1
ATOM 1931 N N . VAL A 1 243 ? -5.535 -9.312 8.611 1.00 90.94 243 VAL A N 1
ATOM 1932 C CA . VAL A 1 243 ? -4.111 -9.475 8.886 1.00 90.94 243 VAL A CA 1
ATOM 1933 C C . VAL A 1 243 ? -3.595 -8.274 9.664 1.00 90.94 243 VAL A C 1
ATOM 1935 O O . VAL A 1 243 ? -4.034 -7.142 9.465 1.00 90.94 243 VAL A O 1
ATOM 1938 N N . ILE A 1 244 ? -2.694 -8.535 10.605 1.00 89.81 244 ILE A N 1
ATOM 1939 C CA . ILE A 1 244 ? -2.151 -7.533 11.516 1.00 89.81 244 ILE A CA 1
ATOM 1940 C C . ILE A 1 244 ? -0.638 -7.656 11.482 1.00 89.81 244 ILE A C 1
ATOM 1942 O O . ILE A 1 244 ? -0.122 -8.760 11.635 1.00 89.81 244 ILE A O 1
ATOM 1946 N N . ALA A 1 245 ? 0.042 -6.527 11.359 1.00 85.00 245 ALA A N 1
ATOM 1947 C CA . ALA A 1 245 ? 1.469 -6.424 11.606 1.00 85.00 245 ALA A CA 1
ATOM 1948 C C . ALA A 1 245 ? 1.753 -5.211 12.491 1.00 85.00 245 ALA A C 1
ATOM 1950 O O . ALA A 1 245 ? 0.931 -4.295 12.629 1.00 85.00 245 ALA A O 1
ATOM 1951 N N . ASP A 1 246 ? 2.931 -5.195 13.092 1.00 83.81 246 ASP A N 1
ATOM 1952 C CA . ASP A 1 246 ? 3.465 -4.013 13.746 1.00 83.81 246 ASP A CA 1
ATOM 1953 C C . ASP A 1 246 ? 4.823 -3.649 13.158 1.00 83.81 246 ASP A C 1
ATOM 1955 O O . ASP A 1 246 ? 5.591 -4.520 12.762 1.00 83.81 246 ASP A O 1
ATOM 1959 N N . LEU A 1 247 ? 5.079 -2.347 13.087 1.00 78.75 247 LEU A N 1
ATOM 1960 C CA . LEU A 1 247 ? 6.250 -1.766 12.449 1.00 78.75 247 LEU A CA 1
ATOM 1961 C C . LEU A 1 247 ? 6.929 -0.830 13.460 1.00 78.75 247 LEU A C 1
ATOM 1963 O O . LEU A 1 247 ? 6.345 0.193 13.848 1.00 78.75 247 LEU A O 1
ATOM 1967 N N . PRO A 1 248 ? 8.118 -1.183 13.973 1.00 74.38 248 PRO A N 1
ATOM 1968 C CA . PRO A 1 248 ? 8.936 -0.248 14.735 1.00 74.38 248 PRO A CA 1
ATOM 1969 C C . PRO A 1 248 ? 9.276 0.957 13.851 1.00 74.38 248 PRO A C 1
ATOM 1971 O O . PRO A 1 248 ? 9.656 0.776 12.703 1.00 74.38 248 PRO A O 1
ATOM 1974 N N . SER A 1 249 ? 9.121 2.175 14.365 1.00 73.38 249 SER A N 1
ATOM 1975 C CA . SER A 1 249 ? 9.346 3.399 13.588 1.00 73.38 249 SER A CA 1
ATOM 1976 C C . SER A 1 249 ? 9.806 4.548 14.478 1.00 73.38 249 SER A C 1
ATOM 1978 O O . SER A 1 249 ? 9.078 4.970 15.380 1.00 73.38 249 SER A O 1
ATOM 1980 N N . ASP A 1 250 ? 10.957 5.140 14.173 1.00 67.44 250 ASP A N 1
ATOM 1981 C CA . ASP A 1 250 ? 11.499 6.318 14.860 1.00 67.44 250 ASP A CA 1
ATOM 1982 C C . ASP A 1 250 ? 10.627 7.585 14.673 1.00 67.44 250 ASP A C 1
ATOM 1984 O O . ASP A 1 250 ? 10.698 8.527 15.469 1.00 67.44 250 ASP A O 1
ATOM 1988 N N . SER A 1 251 ? 9.739 7.602 13.670 1.00 66.81 251 SER A N 1
ATOM 1989 C CA . SER A 1 251 ? 8.898 8.759 13.307 1.00 66.81 251 SER A CA 1
ATOM 1990 C C . SER A 1 251 ? 7.645 8.962 14.178 1.00 66.81 251 SER A C 1
ATOM 1992 O O . SER A 1 251 ? 6.907 9.933 13.998 1.00 66.81 251 SER A O 1
ATOM 1994 N N . GLY A 1 252 ? 7.405 8.089 15.165 1.00 78.25 252 GLY A N 1
ATOM 1995 C CA . GLY A 1 252 ? 6.308 8.224 16.127 1.00 78.25 252 GLY A CA 1
ATOM 1996 C C . GLY A 1 252 ? 5.290 7.088 16.066 1.00 78.25 252 GLY A C 1
ATOM 1997 O O . GLY A 1 252 ? 5.648 5.922 15.932 1.00 78.25 252 GLY A O 1
ATOM 1998 N N . PHE A 1 253 ? 4.011 7.417 16.258 1.00 85.31 253 PHE A N 1
ATOM 1999 C CA . PHE A 1 253 ? 2.917 6.448 16.222 1.00 85.31 253 PHE A CA 1
ATOM 2000 C C . PHE A 1 253 ? 2.043 6.702 15.000 1.00 85.31 253 PHE A C 1
ATOM 2002 O O . PHE A 1 253 ? 1.664 7.843 14.737 1.00 85.31 253 PHE A O 1
ATOM 2009 N N . ALA A 1 254 ? 1.666 5.643 14.297 1.00 89.38 254 ALA A N 1
ATOM 2010 C CA . ALA A 1 254 ? 0.706 5.715 13.205 1.00 89.38 254 ALA A CA 1
ATOM 2011 C C . ALA A 1 254 ? -0.120 4.428 13.135 1.00 89.38 254 ALA A C 1
ATOM 2013 O O . ALA A 1 254 ? 0.299 3.372 13.612 1.00 89.38 254 ALA A O 1
ATOM 2014 N N . ILE A 1 255 ? -1.309 4.526 12.552 1.00 91.44 255 ILE A N 1
ATOM 2015 C CA . ILE A 1 255 ? -2.108 3.371 12.155 1.00 91.44 255 ILE A CA 1
ATOM 2016 C C . ILE A 1 255 ? -2.259 3.429 10.645 1.00 91.44 255 ILE A C 1
ATOM 2018 O O . ILE A 1 255 ? -2.798 4.410 10.131 1.00 91.44 255 ILE A O 1
ATOM 2022 N N . SER A 1 256 ? -1.828 2.377 9.957 1.00 91.94 256 SER A N 1
ATOM 2023 C CA . SER A 1 256 ? -2.207 2.174 8.565 1.00 91.94 256 SER A CA 1
ATOM 2024 C C . SER A 1 256 ? -3.248 1.078 8.467 1.00 91.94 256 SER A C 1
ATOM 2026 O O . SER A 1 256 ? -3.117 0.030 9.097 1.00 91.94 256 SER A O 1
ATOM 2028 N N . LEU A 1 257 ? -4.270 1.308 7.656 1.00 94.38 257 LEU A N 1
ATOM 2029 C CA . LEU A 1 257 ? -5.280 0.311 7.346 1.00 94.38 257 LEU A CA 1
ATOM 2030 C C . LEU A 1 257 ? -5.456 0.248 5.836 1.00 94.38 257 LEU A C 1
ATOM 2032 O O . LEU A 1 257 ? -5.671 1.268 5.182 1.00 94.38 257 LEU A O 1
ATOM 2036 N N . MET A 1 258 ? -5.385 -0.957 5.295 1.00 94.56 258 MET A N 1
ATOM 2037 C CA . MET A 1 258 ? -5.705 -1.239 3.905 1.00 94.56 258 MET A CA 1
ATOM 2038 C C . MET A 1 258 ? -6.953 -2.108 3.855 1.00 94.56 258 MET A C 1
ATOM 2040 O O . MET A 1 258 ? -7.026 -3.087 4.593 1.00 94.56 258 MET A O 1
ATOM 2044 N N . ALA A 1 259 ? -7.900 -1.774 2.983 1.00 96.12 259 ALA A N 1
ATOM 2045 C CA . ALA A 1 259 ? -9.080 -2.594 2.714 1.00 96.12 259 ALA A CA 1
ATOM 2046 C C . ALA A 1 259 ? -9.105 -2.992 1.238 1.00 96.12 259 ALA A C 1
ATOM 2048 O O . ALA A 1 259 ? -8.965 -2.125 0.375 1.00 96.12 259 ALA A O 1
ATOM 2049 N N . GLY A 1 260 ? -9.235 -4.288 0.955 1.00 96.31 260 GLY A N 1
ATOM 2050 C CA . GLY A 1 260 ? -9.226 -4.850 -0.392 1.00 96.31 260 GLY A CA 1
ATOM 2051 C C . GLY A 1 260 ? -10.607 -5.312 -0.835 1.00 96.31 260 GLY A C 1
ATOM 2052 O O . GLY A 1 260 ? -11.211 -6.161 -0.190 1.00 96.31 260 GLY A O 1
ATOM 2053 N N . THR A 1 261 ? -11.089 -4.776 -1.954 1.00 95.19 261 THR A N 1
ATOM 2054 C CA . THR A 1 261 ? -12.299 -5.250 -2.641 1.00 95.19 261 THR A CA 1
ATOM 2055 C C . THR A 1 261 ? -11.906 -6.193 -3.777 1.00 95.19 261 THR A C 1
ATOM 2057 O O . THR A 1 261 ? -11.080 -5.795 -4.610 1.00 95.19 261 THR A O 1
ATOM 2060 N N . PRO A 1 262 ? -12.480 -7.408 -3.869 1.00 93.56 262 PRO A N 1
ATOM 2061 C CA . PRO A 1 262 ? -12.222 -8.324 -4.975 1.00 93.56 262 PRO A CA 1
ATOM 2062 C C . PRO A 1 262 ? -12.456 -7.664 -6.332 1.00 93.56 262 PRO A C 1
ATOM 2064 O O . PRO A 1 262 ? -13.473 -7.008 -6.561 1.00 93.56 262 PRO A O 1
ATOM 2067 N N . ARG A 1 263 ? -11.518 -7.857 -7.259 1.00 88.06 263 ARG A N 1
ATOM 2068 C CA . ARG A 1 263 ? -11.695 -7.490 -8.665 1.00 88.06 263 ARG A CA 1
ATOM 2069 C C . ARG A 1 263 ? -12.029 -8.747 -9.462 1.00 88.06 263 ARG A C 1
ATOM 2071 O O . ARG A 1 263 ? -11.385 -9.779 -9.264 1.00 88.06 263 ARG A O 1
ATOM 2078 N N . PRO A 1 264 ? -13.010 -8.687 -10.378 1.00 75.62 264 PRO A N 1
ATOM 2079 C CA . PRO A 1 264 ? -13.329 -9.827 -11.219 1.00 75.62 264 PRO A CA 1
ATOM 2080 C C . PRO A 1 264 ? -12.093 -10.235 -12.021 1.00 75.62 264 PRO A C 1
ATOM 2082 O O . PRO A 1 264 ? -11.451 -9.409 -12.674 1.00 75.62 264 PRO A O 1
ATOM 2085 N N . ILE A 1 265 ? -11.767 -11.526 -11.981 1.00 62.19 265 ILE A N 1
ATOM 2086 C CA . ILE A 1 265 ? -10.735 -12.095 -12.839 1.00 62.19 265 ILE A CA 1
ATOM 2087 C C . ILE A 1 265 ? -11.282 -12.034 -14.264 1.00 62.19 265 ILE A C 1
ATOM 2089 O O . ILE A 1 265 ? -12.101 -12.862 -14.659 1.00 62.19 265 ILE A O 1
ATOM 2093 N N . GLN A 1 266 ? -10.836 -11.057 -15.052 1.00 55.16 266 GLN A N 1
ATOM 2094 C CA . GLN A 1 266 ? -10.962 -11.161 -16.500 1.00 55.16 266 GLN A CA 1
ATOM 2095 C C . GLN A 1 266 ? -10.035 -12.293 -16.934 1.00 55.16 266 GLN A C 1
ATOM 2097 O O . GLN A 1 266 ? -8.814 -12.123 -17.024 1.00 55.16 266 GLN A O 1
ATOM 2102 N N . LEU A 1 267 ? -10.615 -13.482 -17.114 1.00 48.00 267 LEU A N 1
ATOM 2103 C CA . LEU A 1 267 ? -9.951 -14.560 -17.829 1.00 48.00 267 LEU A CA 1
ATOM 2104 C C . LEU A 1 267 ? -9.565 -13.998 -19.202 1.00 48.00 267 LEU A C 1
ATOM 2106 O O . LEU A 1 267 ? -10.398 -13.331 -19.824 1.00 48.00 267 LEU A O 1
ATOM 2110 N N . PRO A 1 268 ? -8.323 -14.206 -19.668 1.00 47.47 268 PRO A N 1
ATOM 2111 C CA . PRO A 1 268 ? -8.000 -13.869 -21.043 1.00 47.47 268 PRO A CA 1
ATOM 2112 C C . PRO A 1 268 ? -9.028 -14.563 -21.939 1.00 47.47 268 PRO A C 1
ATOM 2114 O O . PRO A 1 268 ? -9.382 -15.722 -21.694 1.00 47.47 268 PRO A O 1
ATOM 2117 N N . ALA A 1 269 ? -9.542 -13.843 -22.940 1.00 44.72 269 ALA A N 1
ATOM 2118 C CA . ALA A 1 269 ? -10.353 -14.471 -23.971 1.00 44.72 269 ALA A CA 1
ATOM 2119 C C . ALA A 1 269 ? -9.583 -15.706 -24.470 1.00 44.72 269 ALA A C 1
ATOM 2121 O O . ALA A 1 269 ? -8.365 -15.599 -24.658 1.00 44.72 269 ALA A O 1
ATOM 2122 N N . PRO A 1 270 ? -10.233 -16.874 -24.611 1.00 39.25 270 PRO A N 1
ATOM 2123 C CA . PRO A 1 270 ? -9.545 -18.067 -25.074 1.00 39.25 270 PRO A CA 1
ATOM 2124 C C . PRO A 1 270 ? -8.802 -17.722 -26.363 1.00 39.25 270 PRO A C 1
ATOM 2126 O O . PRO A 1 270 ? -9.403 -17.227 -27.319 1.00 39.25 270 PRO A O 1
ATOM 2129 N N . HIS A 1 271 ? -7.483 -17.927 -26.362 1.00 39.72 271 HIS A N 1
ATOM 2130 C CA . HIS A 1 271 ? -6.694 -17.813 -27.580 1.00 39.72 271 HIS A CA 1
ATOM 2131 C C . HIS A 1 271 ? -7.319 -18.787 -28.592 1.00 39.72 271 HIS A C 1
ATOM 2133 O O . HIS A 1 271 ? -7.575 -19.936 -28.213 1.00 39.72 271 HIS A O 1
ATOM 2139 N N . PRO A 1 272 ? -7.587 -18.379 -29.844 1.00 45.00 272 PRO A N 1
ATOM 2140 C CA . PRO A 1 272 ? -8.265 -19.230 -30.827 1.00 45.00 272 PRO A CA 1
ATOM 2141 C C . PRO A 1 272 ? -7.546 -20.565 -31.112 1.00 45.00 272 PRO A C 1
ATOM 2143 O O . PRO A 1 272 ? -8.144 -21.460 -31.701 1.00 45.00 272 PRO A O 1
ATOM 2146 N N . ASP A 1 273 ? -6.313 -20.736 -30.629 1.00 45.84 273 ASP A N 1
ATOM 2147 C CA . ASP A 1 273 ? -5.497 -21.943 -30.800 1.00 45.84 273 ASP A CA 1
ATOM 2148 C C . ASP A 1 273 ? -5.612 -22.961 -29.647 1.00 45.84 273 ASP A C 1
ATOM 2150 O O . ASP A 1 273 ? -5.004 -24.028 -29.701 1.00 45.84 273 ASP A O 1
ATOM 2154 N N . HIS A 1 274 ? -6.410 -22.678 -28.611 1.00 39.19 274 HIS A N 1
ATOM 2155 C CA . HIS A 1 274 ? -6.688 -23.615 -27.514 1.00 39.19 274 HIS A CA 1
ATOM 2156 C C . HIS A 1 274 ? -8.154 -24.064 -27.493 1.00 39.19 274 HIS A C 1
ATOM 2158 O O . HIS A 1 274 ? -8.820 -24.050 -26.460 1.00 39.19 274 HIS A O 1
ATOM 2164 N N . LEU A 1 275 ? -8.661 -24.520 -28.640 1.00 33.06 275 LEU A N 1
ATOM 2165 C CA . LEU A 1 275 ? -9.782 -25.457 -28.663 1.00 33.06 275 LEU A CA 1
ATOM 2166 C C . LEU A 1 275 ? -9.228 -26.867 -28.435 1.00 33.06 275 LEU A C 1
ATOM 2168 O O . LEU A 1 275 ? -8.843 -27.562 -29.373 1.00 33.06 275 LEU A O 1
ATOM 2172 N N . ILE A 1 276 ? -9.188 -27.293 -27.171 1.00 39.12 276 ILE A N 1
ATOM 2173 C CA . ILE A 1 276 ? -9.161 -28.725 -26.866 1.00 39.12 276 ILE A CA 1
ATOM 2174 C C . ILE A 1 276 ? -10.556 -29.247 -27.208 1.00 39.12 276 ILE A C 1
ATOM 2176 O O . ILE A 1 276 ? -11.520 -29.023 -26.475 1.00 39.12 276 ILE A O 1
ATOM 2180 N N . VAL A 1 277 ? -10.655 -29.880 -28.372 1.00 32.03 277 VAL A N 1
ATOM 2181 C CA . VAL A 1 277 ? -11.805 -30.691 -28.761 1.00 32.03 277 VAL A CA 1
ATOM 2182 C C . VAL A 1 277 ? -11.758 -31.961 -27.910 1.00 32.03 277 VAL A C 1
ATOM 2184 O O . VAL A 1 277 ? -10.754 -32.674 -27.939 1.00 32.03 277 VAL A O 1
ATOM 2187 N N . TRP A 1 278 ? -12.810 -32.192 -27.124 1.00 42.09 278 TRP A N 1
ATOM 2188 C CA . TRP A 1 278 ? -13.109 -33.504 -26.547 1.00 42.09 278 TRP A CA 1
ATOM 2189 C C . TRP A 1 278 ? -13.744 -34.398 -27.610 1.00 42.09 278 TRP A C 1
ATOM 2191 O O . TRP A 1 278 ? -14.592 -33.875 -28.370 1.00 42.09 278 TRP A O 1
#

Solvent-accessible surface area (backbone atoms only — not comparable to full-atom values): 15440 Å² total; per-residue (Å²): 130,81,80,82,86,75,72,56,33,35,37,39,29,52,70,62,64,101,59,90,64,59,58,58,41,36,38,41,33,28,36,32,79,47,17,67,67,50,48,54,49,55,52,54,51,57,67,60,60,55,78,77,58,48,65,80,55,99,58,46,65,66,41,81,42,82,45,52,84,67,51,59,75,73,48,62,56,73,36,42,32,37,40,38,38,37,66,62,66,52,74,68,54,50,55,49,54,52,55,61,63,69,69,74,42,59,50,37,38,35,30,45,58,82,46,81,84,58,86,88,60,47,14,32,39,33,28,37,70,96,52,57,73,66,55,23,51,50,53,43,45,54,59,52,49,42,44,40,75,35,48,34,95,40,81,47,45,36,66,58,57,44,66,48,37,60,40,8,49,24,46,37,27,76,32,79,33,97,43,89,90,42,48,40,65,37,28,35,48,26,52,56,54,41,56,76,75,44,67,68,66,64,32,46,26,34,42,39,38,42,35,30,58,60,96,75,53,68,71,56,54,51,50,27,51,50,36,34,50,53,56,45,53,78,67,40,90,74,93,62,50,77,46,63,37,30,40,66,32,90,92,38,38,33,32,35,37,34,42,11,26,75,43,85,82,79,69,75,75,79,59,89,87,70,73,81,79,128

Nearest PDB structures (foldseek):
  2rhj-assembly1_A  TM=7.644E-01  e=3.876E-09  Bacillus subtilis
  5mn5-assembly1_A  TM=7.732E-01  e=3.369E-08  Staphylococcus aureus
  2vxy-assembly1_A  TM=7.393E-01  e=1.605E-08  Bacillus subtilis
  5h5i-assembly1_A  TM=7.788E-01  e=4.512E-07  Staphylococcus aureus subsp. aureus MRSA252
  5mn6-assembly1_A  TM=7.207E-01  e=1.311E-07  Staphylococcus aureus

Sequence (278 aa):
MSPHFNPSIMLFRYTDESDRSHLDAAVIITLGKDATALAERLRDYVLSIPERELTRHHLDPLAVLPLTPTGIGEIDRFVPTIVAISGQLSSEEIAFAARLMERGGHCTVMVDAETEIRPEWRSVVRLPPGLSRDEQWLSGMQAYLEALFNFGLIGFDAYMVHECTRSRLCQFSLVHVPAKNKLITSAEAAVQDLARRCDLAACDTFLLLVHWSSWVRMKRIHWIVQACRNALAEIRDDEYQFVIADLPSDSGFAISLMAGTPRPIQLPAPHPDHLIVW

Radius of gyration: 19.04 Å; Cα contacts (8 Å, |Δi|>4): 511; chains: 1; bounding box: 44×49×59 Å

Foldseek 3Di:
DPDPDWWWKKKWAFPDDPDPPLFGIAIETEFDPCRVVLSVVLQVLQQPPDPVLLPDDPTHRTDIDTDGPVRVVVRDLAHEYEYEYEYDGDPVVVVVLLVVLVPNHQYEYEYEQPDDDDLSGQFYEYFAPPDDSSVSSSQCSQQLVCQSHHADPDGGTVVNSSVQRGRWYKYKFKFDDPDPVCLQVQLLVRLVSVVVPDQLQQFAHKEKEKEAADDDDPVSVVSSVVSNVVSSVVRYDDHHHYHYGYGYDNVHTMIMMMTTHHRDPPDPDPDPPPPPDD

pLDDT: mean 80.5, std 15.24, range [32.03, 96.56]